Protein AF-A0A2V7SDM6-F1 (afdb_monomer)

Secondary structure (DSSP, 8-state):
---TT-SEEEEE-GGGSS--PPPP--------PPPEEEEHHHHHHHHHHHHHHHT--HHHH---HHHHHHHHHHTTEEEEEETTEEEEEETTEE-TTGGGSHHHHHHHHHHHT-HHHHHHHHHHHHHHHHT-TT-EEEEESSIIIII-TT-SEEEEEE--HHHHHHHHHHHHHSSSS--TT-PPPHHHHHHHHHHHHHHHHHHHT-SSS-S---TTPEEEE-TT--HHHHHHHHHHHHHHHS--

Sequence (244 aa):
MRGPETDYAAWCASSRLTGRRPPGGGGGGGGGGEWAHLDSGALYRAVTLAALDNIGEGGQGKWEAQKIVNLGQTLPVQLVLAEGAFIPTVAGVDVEEAIRSERVTRQVSAVAALPEVRAWVNAQQRRAAQAYPAGVVVDGRDIGTVVFPEAPLKVFLTALADERARRRITQRKGGGGGGVGQTPDEATLRRESEVLAARDAADASRAVAPLRPAADAVLLDTTHLSFEDQVARIVALARERFPG

Structure (mmCIF, N/CA/C/O backbone):
data_AF-A0A2V7SDM6-F1
#
_entry.id   AF-A0A2V7SDM6-F1
#
loop_
_atom_site.group_PDB
_atom_site.id
_atom_site.type_symbol
_atom_site.label_atom_id
_atom_site.label_alt_id
_atom_site.label_comp_id
_atom_site.label_asym_id
_atom_site.label_entity_id
_atom_site.label_seq_id
_atom_site.pdbx_PDB_ins_code
_atom_site.Cartn_x
_atom_site.Cartn_y
_atom_site.Cartn_z
_atom_site.occupancy
_atom_site.B_iso_or_equiv
_atom_site.auth_seq_id
_atom_site.auth_comp_id
_atom_site.auth_asym_id
_atom_site.auth_atom_id
_atom_site.pdbx_PDB_model_num
ATOM 1 N N . MET A 1 1 ? 4.608 5.437 -9.908 1.00 33.03 1 MET A N 1
ATOM 2 C CA . MET A 1 1 ? 5.359 4.608 -8.941 1.00 33.03 1 MET A CA 1
ATOM 3 C C . MET A 1 1 ? 6.259 5.524 -8.127 1.00 33.03 1 MET A C 1
ATOM 5 O O . MET A 1 1 ? 7.186 6.093 -8.691 1.00 33.03 1 MET A O 1
ATOM 9 N N . ARG A 1 2 ? 5.943 5.756 -6.848 1.00 35.03 2 ARG A N 1
ATOM 10 C CA . ARG A 1 2 ? 6.764 6.569 -5.935 1.00 35.03 2 ARG A CA 1
ATOM 11 C C . ARG A 1 2 ? 7.356 5.635 -4.860 1.00 35.03 2 ARG 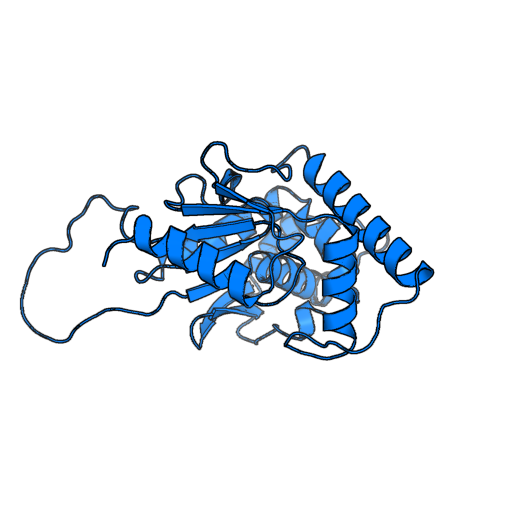A C 1
ATOM 13 O O . ARG A 1 2 ? 6.594 5.075 -4.092 1.00 35.03 2 ARG A O 1
ATOM 20 N N . GLY A 1 3 ? 8.688 5.508 -4.790 1.00 31.00 3 GLY A N 1
ATOM 21 C CA . GLY A 1 3 ? 9.423 4.960 -3.626 1.00 31.00 3 GLY A CA 1
ATOM 22 C C . GLY A 1 3 ? 9.784 3.453 -3.616 1.00 31.00 3 GLY A C 1
ATOM 23 O O . GLY A 1 3 ? 9.008 2.647 -4.109 1.00 31.00 3 GLY A O 1
ATOM 24 N N . PRO A 1 4 ? 10.943 3.037 -3.042 1.00 36.16 4 PRO A N 1
ATOM 25 C CA . PRO A 1 4 ? 11.442 1.652 -3.018 1.00 36.16 4 PRO A CA 1
ATOM 26 C C . PRO A 1 4 ? 10.904 0.817 -1.844 1.00 36.16 4 PRO A C 1
ATOM 28 O O . PRO A 1 4 ? 11.488 -0.213 -1.510 1.00 36.16 4 PRO A O 1
ATOM 31 N N . GLU A 1 5 ? 9.836 1.251 -1.167 1.00 44.72 5 GLU A N 1
ATOM 32 C CA . GLU A 1 5 ? 9.256 0.442 -0.082 1.00 44.72 5 GLU A CA 1
ATOM 33 C C . GLU A 1 5 ? 8.387 -0.714 -0.593 1.00 44.72 5 GLU A C 1
ATOM 35 O O . GLU A 1 5 ? 7.955 -1.547 0.215 1.00 44.72 5 GLU A O 1
ATOM 40 N N . THR A 1 6 ? 8.158 -0.786 -1.906 1.00 40.75 6 THR A N 1
ATOM 41 C CA . THR A 1 6 ? 7.136 -1.657 -2.468 1.00 40.75 6 THR A CA 1
ATOM 42 C C . THR A 1 6 ? 7.711 -2.840 -3.242 1.00 40.75 6 THR A C 1
ATOM 44 O O . THR A 1 6 ? 8.232 -2.693 -4.344 1.00 40.75 6 THR A O 1
ATOM 47 N N . ASP A 1 7 ? 7.561 -4.035 -2.667 1.00 49.50 7 ASP A N 1
ATOM 48 C CA . ASP A 1 7 ? 7.984 -5.316 -3.258 1.00 49.50 7 ASP A CA 1
ATOM 49 C C . ASP A 1 7 ? 6.853 -5.986 -4.079 1.00 49.50 7 ASP A C 1
ATOM 51 O O . ASP A 1 7 ? 6.994 -7.099 -4.585 1.00 49.50 7 ASP A O 1
ATOM 55 N N . TYR A 1 8 ? 5.704 -5.316 -4.240 1.00 46.19 8 TYR A N 1
ATOM 56 C CA . TYR A 1 8 ? 4.529 -5.858 -4.929 1.00 46.19 8 TYR A CA 1
ATOM 57 C C . TYR A 1 8 ? 3.817 -4.788 -5.759 1.00 46.19 8 TYR A C 1
ATOM 59 O O . TYR A 1 8 ? 3.356 -3.791 -5.214 1.00 46.19 8 TYR A O 1
ATOM 67 N N . ALA A 1 9 ? 3.629 -5.024 -7.056 1.00 44.34 9 ALA A N 1
ATOM 68 C CA . ALA A 1 9 ? 2.681 -4.272 -7.874 1.00 44.34 9 ALA A CA 1
ATOM 69 C C . ALA A 1 9 ? 1.637 -5.253 -8.424 1.00 44.34 9 ALA A C 1
ATOM 71 O O . ALA A 1 9 ? 1.954 -6.133 -9.226 1.00 44.34 9 ALA A O 1
ATOM 72 N N . ALA A 1 10 ? 0.382 -5.136 -7.991 1.00 45.62 10 ALA A N 1
ATOM 73 C CA . ALA A 1 10 ? -0.726 -5.880 -8.581 1.00 45.62 10 ALA A CA 1
ATOM 74 C C . ALA A 1 10 ? -1.573 -4.944 -9.439 1.00 45.62 10 ALA A C 1
ATOM 76 O O . ALA A 1 10 ? -1.998 -3.876 -9.005 1.00 45.62 10 ALA A O 1
ATOM 77 N N . TRP A 1 11 ? -1.838 -5.361 -10.667 1.00 54.00 11 TRP A N 1
ATOM 78 C CA . TRP A 1 11 ? -2.651 -4.613 -11.612 1.00 54.00 11 TRP A CA 1
ATOM 79 C C . TRP A 1 11 ? -4.074 -5.157 -11.557 1.00 54.00 11 TRP A C 1
ATOM 81 O O . TRP A 1 11 ? -4.357 -6.284 -11.971 1.00 54.00 11 TRP A O 1
ATOM 91 N N . CYS A 1 12 ? -4.979 -4.348 -11.023 1.00 49.19 12 CYS A N 1
ATOM 92 C CA . CYS A 1 12 ? -6.392 -4.660 -10.901 1.00 49.19 12 CYS A CA 1
ATOM 93 C C . CYS A 1 12 ? -7.150 -4.008 -12.060 1.00 49.19 12 CYS A C 1
ATOM 95 O O . CYS A 1 12 ? -7.519 -2.840 -11.992 1.00 49.19 12 CYS A O 1
ATOM 97 N N . ALA A 1 13 ? -7.414 -4.757 -13.131 1.00 41.22 13 ALA A N 1
ATOM 98 C CA . ALA A 1 13 ? -8.384 -4.325 -14.135 1.00 41.22 13 ALA A CA 1
ATOM 99 C C . ALA A 1 13 ? -9.805 -4.636 -13.639 1.00 41.22 13 ALA A C 1
ATOM 101 O O . ALA A 1 13 ? -10.139 -5.794 -13.385 1.00 41.22 13 ALA A O 1
ATOM 102 N N . SER A 1 14 ? -10.648 -3.608 -13.526 1.00 37.28 14 SER A N 1
ATOM 103 C CA . SER A 1 14 ? -12.039 -3.723 -13.059 1.00 37.28 14 SER A CA 1
ATOM 104 C C . SER A 1 14 ? -12.970 -4.451 -14.051 1.00 37.28 14 SER A C 1
ATOM 106 O O . SER A 1 14 ? -14.070 -4.869 -13.697 1.00 37.28 14 SER A O 1
ATOM 108 N N . SER A 1 15 ? -12.556 -4.726 -15.288 1.00 30.66 15 SER A N 1
ATOM 109 C CA . SER A 1 15 ? -13.498 -5.188 -16.318 1.00 30.66 15 SER A CA 1
ATOM 110 C C . SER A 1 15 ? -13.849 -6.688 -16.320 1.00 30.66 15 SER A C 1
ATOM 112 O O . SER A 1 15 ? -14.516 -7.143 -17.247 1.00 30.66 15 SER A O 1
ATOM 114 N N . ARG A 1 16 ? -13.483 -7.479 -15.296 1.00 32.03 16 ARG A N 1
ATOM 115 C CA . ARG A 1 16 ? -13.889 -8.904 -15.204 1.00 32.03 16 ARG A CA 1
ATOM 116 C C . ARG A 1 16 ? -14.442 -9.385 -13.857 1.00 32.03 16 ARG A C 1
ATOM 118 O O . ARG A 1 16 ? -14.553 -10.589 -13.658 1.00 32.03 16 ARG A O 1
ATOM 125 N N . LEU A 1 17 ? -14.881 -8.490 -12.965 1.00 35.47 17 LEU A N 1
ATOM 126 C CA . LEU A 1 17 ? -15.598 -8.898 -11.738 1.00 35.47 17 LEU A CA 1
ATOM 127 C C . LEU A 1 17 ? -17.129 -8.888 -11.848 1.00 35.47 17 LEU A C 1
ATOM 129 O O . LEU A 1 17 ? -17.813 -9.282 -10.909 1.00 35.47 17 LEU A O 1
ATOM 133 N N . THR A 1 18 ? -17.696 -8.539 -13.003 1.00 30.70 18 THR A N 1
ATOM 134 C CA . THR A 1 18 ? -19.103 -8.842 -13.285 1.00 30.70 18 THR A CA 1
ATOM 135 C C . THR A 1 18 ? -19.206 -9.419 -14.689 1.00 30.70 18 THR A C 1
ATOM 137 O O . THR A 1 18 ? -18.866 -8.767 -15.669 1.00 30.70 18 THR A O 1
ATOM 140 N N . GLY A 1 19 ? -19.652 -10.669 -14.812 1.00 26.62 19 GLY A N 1
ATOM 141 C CA . GLY A 1 19 ? -19.933 -11.330 -16.092 1.00 26.62 19 GLY A CA 1
ATOM 142 C C . GLY A 1 19 ? -21.134 -10.727 -16.830 1.00 26.62 19 GLY A C 1
ATOM 143 O O . GLY A 1 19 ? -21.996 -11.457 -17.309 1.00 26.62 19 GLY A O 1
ATOM 144 N N . ARG A 1 20 ? -21.236 -9.398 -16.899 1.00 24.84 20 ARG A N 1
ATOM 145 C CA . ARG A 1 20 ? -22.259 -8.683 -17.652 1.00 24.84 20 ARG A CA 1
ATOM 146 C C . ARG A 1 20 ? -21.571 -7.795 -18.675 1.00 24.84 20 ARG A C 1
ATOM 148 O O . ARG A 1 20 ? -20.937 -6.805 -18.331 1.00 24.84 20 ARG A O 1
ATOM 155 N N . ARG A 1 21 ? -21.741 -8.152 -19.952 1.00 25.64 21 ARG A N 1
ATOM 156 C CA . ARG A 1 21 ? -21.591 -7.190 -21.047 1.00 25.64 21 ARG A CA 1
ATOM 157 C C . ARG A 1 21 ? -22.444 -5.960 -20.707 1.00 25.64 21 ARG A C 1
ATOM 159 O O . ARG A 1 21 ? -23.612 -6.154 -20.351 1.00 25.64 21 ARG A O 1
ATOM 166 N N . PRO A 1 22 ? -21.920 -4.730 -20.823 1.00 29.94 22 PRO A N 1
ATOM 167 C CA . PRO A 1 22 ? -22.783 -3.563 -20.792 1.00 29.94 22 PRO A CA 1
ATOM 168 C C . PRO A 1 22 ? -23.799 -3.686 -21.943 1.00 29.94 22 PRO A C 1
ATOM 170 O O . PRO A 1 22 ? -23.425 -4.121 -23.041 1.00 29.94 22 PRO A O 1
ATOM 173 N N . PRO A 1 23 ? -25.089 -3.391 -21.707 1.00 25.45 23 PRO A N 1
ATOM 174 C CA . PRO A 1 23 ? -26.087 -3.423 -22.763 1.00 25.45 23 PRO A CA 1
ATOM 175 C C . PRO A 1 23 ? -25.731 -2.368 -23.813 1.00 25.45 23 PRO A C 1
ATOM 177 O O . PRO A 1 23 ? -25.436 -1.221 -23.484 1.00 25.45 23 PRO A O 1
ATOM 180 N N . GLY A 1 24 ? -25.728 -2.777 -25.081 1.00 29.42 24 GLY A N 1
ATOM 181 C CA . GLY A 1 24 ? -25.543 -1.863 -26.199 1.00 29.42 24 GLY A CA 1
ATOM 182 C C . GLY A 1 24 ? -26.694 -0.862 -26.283 1.00 29.42 24 GLY A C 1
ATOM 183 O O . GLY A 1 24 ? -27.856 -1.237 -26.134 1.00 29.42 24 GLY A O 1
ATOM 184 N N . GLY A 1 25 ? -26.363 0.400 -26.553 1.00 24.16 25 GLY A N 1
ATOM 185 C CA . GLY A 1 25 ? -27.353 1.438 -26.818 1.00 24.16 25 GLY A CA 1
ATOM 186 C C . GLY A 1 25 ? -26.751 2.837 -26.937 1.00 24.16 25 GLY A C 1
ATOM 187 O O . GLY A 1 25 ? -26.662 3.540 -25.945 1.00 24.16 25 GLY A O 1
ATOM 188 N N . GLY A 1 26 ? -26.391 3.225 -28.165 1.00 24.75 26 GLY A N 1
ATOM 189 C CA . GLY A 1 26 ? -26.541 4.594 -28.676 1.00 24.75 26 GLY A CA 1
ATOM 190 C C . GLY A 1 26 ? -25.611 5.705 -28.167 1.00 24.75 26 GLY A C 1
ATOM 191 O O . GLY A 1 26 ? -25.926 6.372 -27.196 1.00 24.75 26 GLY A O 1
ATOM 192 N N . GLY A 1 27 ? -24.580 6.007 -28.966 1.00 28.41 27 GLY A N 1
ATOM 193 C CA . GLY A 1 27 ? -24.157 7.383 -29.274 1.00 28.41 27 GLY A CA 1
ATOM 194 C C . GLY A 1 27 ? -23.349 8.161 -28.227 1.00 28.41 27 GLY A C 1
ATOM 195 O O . GLY A 1 27 ? -23.912 8.734 -27.305 1.00 28.41 27 GLY A O 1
ATOM 196 N N . GLY A 1 28 ? -22.047 8.333 -28.495 1.00 25.42 28 GLY A N 1
ATOM 197 C CA . GLY A 1 28 ? -21.271 9.492 -28.028 1.00 25.42 28 GLY A CA 1
ATOM 198 C C . GLY A 1 28 ? -19.972 9.174 -27.280 1.00 25.42 28 GLY A C 1
ATOM 199 O O . GLY A 1 28 ? -20.018 8.753 -26.135 1.00 25.42 28 GLY A O 1
ATOM 200 N N . GLY A 1 29 ? -18.828 9.477 -27.912 1.00 26.53 29 GLY A N 1
ATOM 201 C CA . GLY A 1 29 ? -17.554 9.809 -27.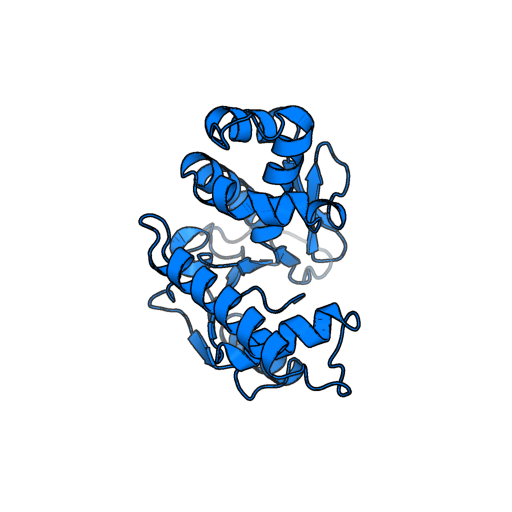248 1.00 26.53 29 GLY A CA 1
ATOM 202 C C . GLY A 1 29 ? -16.726 8.643 -26.690 1.00 26.53 29 GLY A C 1
ATOM 203 O O . GLY A 1 29 ? -17.152 7.936 -25.788 1.00 26.53 29 GLY A O 1
ATOM 204 N N . GLY A 1 30 ? -15.504 8.461 -27.203 1.00 32.88 30 GLY A N 1
ATOM 205 C CA . GLY A 1 30 ? -14.563 7.430 -26.753 1.00 32.88 30 GLY A CA 1
ATOM 206 C C . GLY A 1 30 ? -14.229 7.519 -25.258 1.00 32.88 30 GLY A C 1
ATOM 207 O O . GLY A 1 30 ? -13.771 8.550 -24.779 1.00 32.88 30 GLY A O 1
ATOM 208 N N . GLY A 1 31 ? -14.446 6.423 -24.530 1.00 31.52 31 GLY A N 1
ATOM 209 C CA . GLY A 1 31 ? -14.165 6.303 -23.099 1.00 31.52 31 GLY A CA 1
ATOM 210 C C . GLY A 1 31 ? -13.015 5.337 -22.827 1.00 31.52 31 GLY A C 1
ATOM 211 O O . GLY A 1 31 ? -13.253 4.201 -22.432 1.00 31.52 31 GLY A O 1
ATOM 212 N N . GLY A 1 32 ? -11.777 5.778 -23.049 1.00 37.69 32 GLY A N 1
ATOM 213 C CA . GLY A 1 32 ? -10.575 5.116 -22.539 1.00 37.69 32 GLY A CA 1
ATOM 214 C C . GLY A 1 32 ? -10.023 5.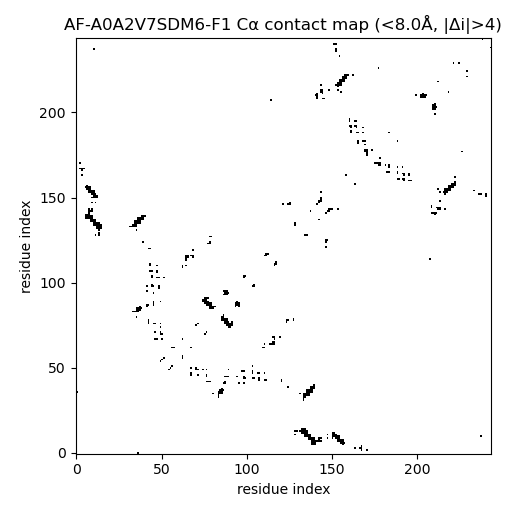935 -21.378 1.00 37.69 32 GLY A C 1
ATOM 215 O O . GLY A 1 32 ? -9.240 6.848 -21.607 1.00 37.69 32 GLY A O 1
ATOM 216 N N . GLY A 1 33 ? -10.484 5.684 -20.151 1.00 56.62 33 GLY A N 1
ATOM 217 C CA . GLY A 1 33 ? -9.901 6.332 -18.972 1.00 56.62 33 GLY A CA 1
ATOM 218 C C . GLY A 1 33 ? -8.479 5.824 -18.721 1.00 56.62 33 GLY A C 1
ATOM 219 O O . GLY A 1 33 ? -8.199 4.646 -18.944 1.00 56.62 33 GLY A O 1
ATOM 220 N N . GLU A 1 34 ? -7.580 6.694 -18.263 1.00 81.94 34 GLU A N 1
ATOM 221 C CA . GLU A 1 34 ? -6.234 6.294 -17.837 1.00 81.94 34 GLU A CA 1
ATOM 222 C C . GLU A 1 34 ? -6.299 5.425 -16.569 1.00 81.94 34 GLU A C 1
ATOM 224 O O . GLU A 1 34 ? -7.209 5.564 -15.749 1.00 81.94 34 GLU A O 1
ATOM 229 N N . TRP A 1 35 ? -5.344 4.513 -16.388 1.00 86.50 35 TRP A N 1
ATOM 230 C CA . TRP A 1 35 ? -5.262 3.692 -15.176 1.00 86.50 35 TRP A CA 1
ATOM 231 C C . TRP A 1 35 ? -4.935 4.564 -13.960 1.00 86.50 35 TRP A C 1
ATOM 233 O O . TRP A 1 35 ? -4.092 5.453 -14.051 1.00 86.50 35 TRP A O 1
ATOM 243 N N . ALA A 1 36 ? -5.548 4.273 -12.811 1.00 90.62 36 ALA A N 1
ATOM 244 C CA . ALA A 1 36 ? -5.250 4.975 -11.565 1.00 90.62 36 ALA A CA 1
ATOM 245 C C . ALA A 1 36 ? -4.204 4.234 -10.720 1.00 90.62 36 ALA A C 1
ATOM 247 O O . ALA A 1 36 ? -4.085 3.013 -10.791 1.00 90.62 36 ALA A O 1
ATOM 248 N N . HIS A 1 37 ? -3.470 4.953 -9.877 1.00 90.44 37 HIS A N 1
ATOM 249 C CA . HIS A 1 37 ? -2.531 4.381 -8.909 1.00 90.44 37 HIS A CA 1
ATOM 250 C C . HIS A 1 37 ? -3.124 4.340 -7.495 1.00 90.44 37 HIS A C 1
ATOM 252 O O . HIS A 1 37 ? -3.726 5.317 -7.061 1.00 90.44 37 HIS A O 1
ATOM 258 N N . LEU A 1 38 ? -2.909 3.258 -6.744 1.00 91.00 38 LEU A N 1
ATOM 259 C CA . LEU A 1 38 ? -3.308 3.132 -5.339 1.00 91.00 38 LEU A CA 1
ATOM 260 C C . LEU A 1 38 ? -2.139 2.593 -4.506 1.00 91.00 38 LEU A C 1
ATOM 262 O O . LEU A 1 38 ? -1.798 1.417 -4.611 1.00 91.00 38 LEU A O 1
ATOM 266 N N . ASP A 1 39 ? -1.605 3.438 -3.621 1.00 90.31 39 ASP A N 1
ATOM 267 C CA . ASP A 1 39 ? -0.657 3.024 -2.581 1.00 90.31 39 ASP A CA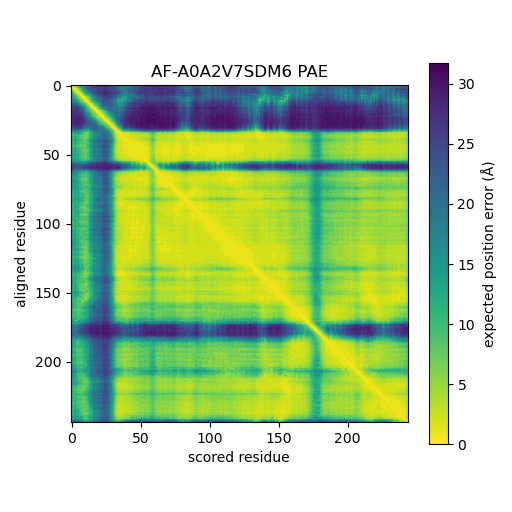 1
ATOM 268 C C . ASP A 1 39 ? -1.425 2.359 -1.436 1.00 90.31 39 ASP A C 1
ATOM 270 O O . ASP A 1 39 ? -2.167 3.000 -0.684 1.00 90.31 39 ASP A O 1
ATOM 274 N N . SER A 1 40 ? -1.276 1.041 -1.306 1.00 87.25 40 SER A N 1
ATOM 275 C CA . SER A 1 40 ? -1.970 0.289 -0.258 1.00 87.25 40 SER A CA 1
ATOM 276 C C . SER A 1 40 ? -1.527 0.696 1.153 1.00 87.25 40 SER A C 1
ATOM 278 O O . SER A 1 40 ? -2.326 0.658 2.095 1.00 87.25 40 SER A O 1
ATOM 280 N N . GLY A 1 41 ? -0.270 1.119 1.312 1.00 90.06 41 GLY A N 1
ATOM 281 C CA . GLY A 1 41 ? 0.304 1.565 2.573 1.00 90.06 41 GLY A CA 1
ATOM 282 C C . GLY A 1 41 ? -0.244 2.916 3.023 1.00 90.06 41 GLY A C 1
ATOM 283 O O . GLY A 1 41 ? -0.357 3.149 4.230 1.00 90.06 41 GLY A O 1
ATOM 284 N N . ALA A 1 42 ? -0.647 3.774 2.084 1.00 92.75 42 ALA A N 1
ATOM 285 C CA . ALA A 1 42 ? -1.201 5.092 2.383 1.00 92.75 42 ALA A CA 1
ATOM 286 C C . ALA A 1 42 ? -2.431 5.004 3.297 1.00 92.75 42 ALA A C 1
ATOM 288 O O . ALA A 1 42 ? -2.523 5.742 4.278 1.00 92.75 42 ALA A O 1
ATOM 289 N N . LEU A 1 43 ? -3.328 4.039 3.062 1.00 94.62 43 LEU A N 1
ATOM 290 C CA . LEU A 1 43 ? -4.529 3.884 3.886 1.00 94.62 43 LEU A CA 1
ATOM 291 C C . LEU A 1 43 ? -4.224 3.359 5.301 1.00 94.62 43 LEU A C 1
ATOM 293 O O . LEU A 1 43 ? -4.812 3.833 6.274 1.00 94.62 43 LEU A O 1
ATOM 297 N N . TYR A 1 44 ? -3.266 2.434 5.444 1.00 94.62 44 TYR A N 1
ATOM 298 C CA . TYR A 1 44 ? -2.784 1.997 6.763 1.00 94.62 44 TYR A CA 1
ATOM 299 C C . TYR A 1 44 ? -2.166 3.156 7.549 1.00 94.62 44 TYR A C 1
ATOM 301 O O . TYR A 1 44 ? -2.392 3.299 8.753 1.00 94.62 44 TYR A O 1
ATOM 309 N N . ARG A 1 45 ? -1.386 4.003 6.876 1.00 96.12 45 ARG A N 1
ATOM 310 C CA . ARG A 1 45 ? -0.780 5.182 7.496 1.00 96.12 45 ARG A CA 1
ATOM 311 C C . ARG A 1 45 ? -1.828 6.240 7.845 1.00 96.12 45 ARG A C 1
ATOM 313 O O . ARG A 1 45 ? -1.737 6.819 8.919 1.00 96.12 45 ARG A O 1
ATOM 320 N N . ALA A 1 46 ? -2.846 6.439 7.008 1.00 97.12 46 ALA A N 1
ATOM 321 C CA . ALA A 1 46 ? -3.946 7.367 7.272 1.00 97.12 46 ALA A CA 1
ATOM 322 C C . ALA A 1 46 ? -4.777 6.953 8.495 1.00 97.12 46 ALA A C 1
ATOM 324 O O . ALA A 1 46 ? -5.028 7.779 9.370 1.00 97.12 46 ALA A O 1
ATOM 325 N N . VAL A 1 47 ? -5.133 5.667 8.621 1.00 96.44 47 VAL A N 1
ATOM 326 C CA . VAL A 1 47 ? -5.858 5.191 9.813 1.00 96.44 47 VAL A CA 1
ATOM 327 C C . VAL A 1 47 ? -4.978 5.231 11.068 1.00 96.44 47 VAL A C 1
ATOM 329 O O . VAL A 1 47 ? -5.468 5.513 12.158 1.00 96.44 47 VAL A O 1
ATOM 332 N N . THR A 1 48 ? -3.663 5.033 10.916 1.00 95.62 48 THR A N 1
ATOM 333 C CA . THR A 1 48 ? -2.687 5.200 12.004 1.00 95.62 48 THR A CA 1
ATOM 334 C C . THR A 1 48 ? -2.587 6.664 12.438 1.00 95.62 48 THR A C 1
ATOM 336 O O . THR A 1 48 ? -2.592 6.939 13.633 1.00 95.62 48 THR A O 1
ATOM 339 N N . LEU A 1 49 ? -2.534 7.610 11.496 1.00 96.25 49 LEU A N 1
ATOM 340 C CA . LEU A 1 49 ? -2.546 9.046 11.782 1.00 96.25 49 LEU A CA 1
ATOM 341 C C . LEU A 1 49 ? -3.821 9.440 12.536 1.00 96.25 49 LEU A C 1
ATOM 343 O O . LEU A 1 49 ? -3.732 10.043 13.601 1.00 96.25 49 LEU A O 1
ATOM 347 N N . ALA A 1 50 ? -4.987 9.013 12.043 1.00 95.62 50 ALA A N 1
ATOM 348 C CA . ALA A 1 50 ? -6.258 9.255 12.716 1.00 95.62 50 ALA A CA 1
ATOM 349 C C . ALA A 1 50 ? -6.248 8.703 14.152 1.00 95.62 50 ALA A C 1
ATOM 351 O O . ALA A 1 50 ? -6.625 9.410 15.088 1.00 95.62 50 ALA A O 1
ATOM 352 N N . ALA A 1 51 ? -5.772 7.468 14.342 1.00 94.44 51 ALA A N 1
ATOM 353 C CA . ALA A 1 51 ? -5.660 6.850 15.660 1.00 94.44 51 ALA A CA 1
ATOM 354 C C . ALA A 1 51 ? -4.720 7.635 16.590 1.00 94.44 51 ALA A C 1
ATOM 356 O O . ALA A 1 51 ? -5.062 7.878 17.745 1.00 94.44 51 ALA A O 1
ATOM 357 N N . LEU A 1 52 ? -3.574 8.093 16.085 1.00 93.31 52 LEU A N 1
ATOM 358 C CA . LEU A 1 52 ? -2.632 8.917 16.841 1.00 93.31 52 LEU A CA 1
ATOM 359 C C . LEU A 1 52 ? -3.245 10.239 17.305 1.00 93.31 52 LEU A C 1
ATOM 361 O O . LEU A 1 52 ? -3.051 10.618 18.457 1.00 93.31 52 LEU A O 1
ATOM 365 N N . ASP A 1 53 ? -3.991 10.911 16.431 1.00 93.69 53 ASP A N 1
ATOM 366 C CA . ASP A 1 53 ? -4.556 12.231 16.719 1.00 93.69 53 ASP A CA 1
ATOM 367 C C . ASP A 1 53 ? -5.783 12.180 17.641 1.00 93.69 53 ASP A C 1
ATOM 369 O O . ASP A 1 53 ? -6.043 13.142 18.358 1.00 93.69 53 ASP A O 1
ATOM 373 N N . ASN A 1 54 ? -6.530 11.068 17.653 1.00 92.50 54 ASN A N 1
ATOM 374 C CA . ASN A 1 54 ? -7.825 10.989 18.348 1.00 92.50 54 ASN A CA 1
ATOM 375 C C . ASN A 1 54 ? -7.856 10.005 19.525 1.00 92.50 54 ASN A C 1
ATOM 377 O O . ASN A 1 54 ? -8.650 10.175 20.446 1.00 92.50 54 ASN A O 1
ATOM 381 N N . ILE A 1 55 ? -7.030 8.958 19.493 1.00 89.50 55 ILE A N 1
ATOM 382 C CA . ILE A 1 55 ? -6.944 7.942 20.556 1.00 89.50 55 ILE A CA 1
ATOM 383 C C . ILE A 1 55 ? -5.694 8.189 21.413 1.00 89.50 55 ILE A C 1
ATOM 385 O O . ILE A 1 55 ? -5.716 7.962 22.623 1.00 89.50 55 ILE A O 1
ATOM 389 N N . GLY A 1 56 ? -4.620 8.693 20.795 1.00 81.38 56 GLY A N 1
ATOM 390 C CA . GLY A 1 56 ? -3.307 8.849 21.414 1.00 81.38 56 GLY A CA 1
ATOM 391 C C . GLY A 1 56 ? -2.517 7.538 21.453 1.00 81.38 56 GLY A C 1
ATOM 392 O O . GLY A 1 56 ? -3.063 6.447 21.310 1.00 81.38 56 GLY A O 1
ATOM 393 N N . GLU A 1 57 ? -1.204 7.634 21.681 1.00 72.19 57 GLU A N 1
ATOM 394 C CA . GLU A 1 57 ? -0.295 6.472 21.718 1.00 72.19 57 GLU A CA 1
ATOM 395 C C . GLU A 1 57 ? -0.448 5.579 22.964 1.00 72.19 57 GLU A C 1
ATOM 397 O O . GLU A 1 57 ? 0.365 4.680 23.146 1.00 72.19 57 GLU A O 1
ATOM 402 N N . GLY A 1 58 ? -1.471 5.813 23.802 1.00 52.78 58 GLY A N 1
ATOM 403 C CA . GLY A 1 58 ? -1.878 4.993 24.950 1.00 52.78 58 GLY A CA 1
ATOM 404 C C . GLY A 1 58 ? -0.725 4.301 25.679 1.00 52.78 58 GLY A C 1
ATOM 405 O O . GLY A 1 58 ? -0.331 3.198 25.300 1.00 52.78 58 GLY A O 1
ATOM 406 N N . GLY A 1 59 ? -0.197 4.935 26.735 1.00 50.66 59 GLY A N 1
ATOM 407 C CA . GLY A 1 59 ? 0.890 4.397 27.559 1.00 50.66 59 GLY A CA 1
ATOM 408 C C . GLY A 1 59 ? 0.785 2.877 27.738 1.00 50.66 59 GLY A C 1
ATOM 409 O O . GLY A 1 59 ? -0.220 2.390 28.247 1.00 50.66 59 GLY A O 1
ATOM 410 N N . GLN A 1 60 ? 1.836 2.174 27.293 1.00 51.28 60 GLN A N 1
ATOM 411 C CA . GLN A 1 60 ? 1.993 0.718 27.090 1.00 51.28 60 GLN A CA 1
ATOM 412 C C . GLN A 1 60 ? 1.831 0.182 25.653 1.00 51.28 60 GLN A C 1
ATOM 414 O O . GLN A 1 60 ? 2.038 -1.014 25.452 1.00 51.28 60 GLN A O 1
ATOM 419 N N . GLY A 1 61 ? 1.559 1.014 24.641 1.00 57.94 61 GLY A N 1
ATOM 420 C CA . GLY A 1 61 ? 1.749 0.619 23.235 1.00 57.94 61 GLY A CA 1
ATOM 421 C C . GLY A 1 61 ? 0.819 -0.500 22.749 1.00 57.94 61 GLY A C 1
ATOM 422 O O . GLY A 1 61 ? 1.188 -1.279 21.870 1.00 57.94 61 GLY A O 1
ATOM 423 N N . LYS A 1 62 ? -0.386 -0.605 23.326 1.00 73.94 62 LYS A N 1
ATOM 424 C CA . LYS A 1 62 ? -1.406 -1.573 22.903 1.00 73.94 62 LYS A CA 1
ATOM 425 C C . LYS A 1 62 ? -2.496 -0.872 22.107 1.00 73.94 62 LYS A C 1
ATOM 427 O O . LYS A 1 62 ? -3.393 -0.249 22.664 1.00 73.94 62 LYS A O 1
ATOM 432 N N . TRP A 1 63 ? -2.416 -1.008 20.793 1.00 87.56 63 TRP A N 1
ATOM 433 C CA . TRP A 1 63 ? -3.472 -0.597 19.880 1.00 87.56 63 TRP A CA 1
ATOM 434 C C . TRP A 1 63 ? -4.699 -1.509 20.031 1.00 87.56 63 TRP A C 1
ATOM 436 O O . TRP A 1 63 ? -4.593 -2.730 19.923 1.00 87.56 63 TRP A O 1
ATOM 446 N N . GLU A 1 64 ? -5.875 -0.921 20.257 1.00 90.06 64 GLU A N 1
ATOM 447 C CA . GLU A 1 64 ? -7.149 -1.647 20.283 1.00 90.06 64 GLU A CA 1
ATOM 448 C C . GLU A 1 64 ? -7.802 -1.610 18.898 1.00 90.06 64 GLU A C 1
ATOM 450 O O . GLU A 1 64 ? -8.328 -0.578 18.471 1.00 90.06 64 GLU A O 1
ATOM 455 N N . ALA A 1 65 ? -7.797 -2.748 18.202 1.00 92.31 65 ALA A N 1
ATOM 456 C CA . ALA A 1 65 ? -8.236 -2.843 16.810 1.00 92.31 65 ALA A CA 1
ATOM 457 C C . ALA A 1 65 ? -9.650 -2.285 16.580 1.00 92.31 65 ALA A C 1
ATOM 459 O O . ALA A 1 65 ? -9.867 -1.516 15.644 1.00 92.31 65 ALA A O 1
ATOM 460 N N . GLN A 1 66 ? -10.597 -2.592 17.474 1.00 93.44 66 GLN A N 1
ATOM 461 C CA . GLN A 1 66 ? -11.979 -2.133 17.332 1.00 93.44 66 GLN A CA 1
ATOM 462 C C . GLN A 1 66 ? -12.112 -0.609 17.449 1.00 93.44 66 GLN A C 1
ATOM 464 O O . GLN A 1 66 ? -12.894 -0.012 16.712 1.00 93.44 66 GLN A O 1
ATOM 469 N N . LYS A 1 67 ? -11.335 0.041 18.329 1.00 93.25 67 LYS A N 1
ATOM 470 C CA . LYS A 1 67 ? -11.338 1.508 18.445 1.00 93.25 67 LYS A CA 1
ATOM 471 C C . LYS A 1 67 ? -10.827 2.157 17.162 1.00 93.25 67 LYS A C 1
ATOM 473 O O . LYS A 1 67 ? -11.419 3.127 16.703 1.00 93.25 67 LYS A O 1
ATOM 478 N N . ILE A 1 68 ? -9.784 1.587 16.559 1.00 94.94 68 ILE A N 1
ATOM 479 C CA . ILE A 1 68 ? -9.202 2.071 15.299 1.00 94.94 68 ILE A CA 1
ATOM 480 C C . ILE A 1 68 ? -10.191 1.906 14.140 1.00 94.94 68 ILE A C 1
ATOM 482 O O . ILE A 1 68 ? -10.410 2.847 13.383 1.00 94.94 68 ILE A O 1
ATOM 486 N N . VAL A 1 69 ? -10.820 0.733 14.014 1.00 95.12 69 VAL A N 1
ATOM 487 C CA . VAL A 1 69 ? -11.811 0.469 12.957 1.00 95.12 69 VAL A CA 1
ATOM 488 C C . VAL A 1 69 ? -13.028 1.383 13.103 1.00 95.12 69 VAL A C 1
ATOM 490 O O . VAL A 1 69 ? -13.454 1.984 12.119 1.00 95.12 69 VAL A O 1
ATOM 493 N N . ASN A 1 70 ? -13.554 1.537 14.323 1.00 94.88 70 ASN A N 1
ATOM 494 C CA . ASN A 1 70 ? -14.667 2.448 14.591 1.00 94.88 70 ASN A CA 1
ATOM 495 C C . ASN A 1 70 ? -14.288 3.891 14.252 1.00 94.88 70 ASN A C 1
ATOM 497 O O . ASN A 1 70 ? -15.066 4.583 13.602 1.00 94.88 70 ASN A O 1
ATOM 501 N N . LEU A 1 71 ? -13.084 4.327 14.634 1.00 93.88 71 LEU A N 1
ATOM 502 C CA . LEU A 1 71 ? -12.592 5.659 14.305 1.00 93.88 71 LEU A CA 1
ATOM 503 C C . LEU A 1 71 ? -12.512 5.873 12.792 1.00 93.88 71 LEU A C 1
ATOM 505 O O . LEU A 1 71 ? -12.990 6.890 12.312 1.00 93.88 71 LEU A O 1
ATOM 509 N N . GLY A 1 72 ? -11.979 4.912 12.031 1.00 91.75 72 GLY A N 1
ATOM 510 C CA . GLY A 1 72 ? -11.913 5.010 10.568 1.00 91.75 72 GLY A CA 1
ATOM 511 C C . GLY A 1 72 ? -13.284 5.132 9.888 1.00 91.75 72 GLY A C 1
ATOM 512 O O . GLY A 1 72 ? -13.374 5.631 8.765 1.00 91.75 72 GLY A O 1
ATOM 513 N N . GLN A 1 73 ? -14.352 4.689 10.560 1.00 90.44 73 GLN A N 1
ATOM 514 C CA . GLN A 1 73 ? -15.737 4.817 10.102 1.00 90.44 73 GLN A CA 1
ATOM 515 C C . GLN A 1 73 ? -16.387 6.139 10.534 1.00 90.44 73 GLN A C 1
ATOM 517 O O . GLN A 1 73 ? -17.089 6.751 9.731 1.00 90.44 73 GLN A O 1
ATOM 522 N N . THR A 1 74 ? -16.189 6.571 11.785 1.00 94.19 74 THR A N 1
ATOM 523 C CA . THR A 1 74 ? -16.826 7.779 12.341 1.00 94.19 74 THR A CA 1
ATOM 524 C C . THR A 1 74 ? -16.095 9.066 11.975 1.00 94.19 74 THR A C 1
ATOM 526 O O . THR A 1 74 ? -16.735 10.100 11.804 1.00 94.19 74 THR A O 1
ATOM 529 N N . LEU A 1 75 ? -14.773 8.997 11.827 1.00 94.19 75 LEU A N 1
ATOM 530 C CA . LEU A 1 75 ? -13.915 10.018 11.247 1.00 94.19 75 LEU A CA 1
ATOM 531 C C . LEU A 1 75 ? -13.448 9.479 9.889 1.00 94.19 75 LEU A C 1
ATOM 533 O O . LEU A 1 75 ? -12.460 8.748 9.848 1.00 94.19 75 LEU A O 1
ATOM 537 N N . PRO A 1 76 ? -14.172 9.757 8.787 1.00 91.50 76 PRO A N 1
ATOM 538 C CA . PRO A 1 76 ? -14.010 9.008 7.547 1.00 91.50 76 PRO A CA 1
ATOM 539 C C . PRO A 1 76 ? -12.567 9.018 7.045 1.00 91.50 76 PRO A C 1
ATOM 541 O O . PRO A 1 76 ? -12.059 10.058 6.626 1.00 91.50 76 PRO A O 1
ATOM 544 N N . VAL A 1 77 ? -11.927 7.851 7.072 1.00 95.62 77 VAL A N 1
ATOM 545 C CA . VAL A 1 77 ? -10.613 7.627 6.465 1.00 95.62 77 VAL A CA 1
ATOM 546 C C . VAL A 1 77 ? -10.836 6.953 5.114 1.00 95.62 77 VAL A C 1
ATOM 548 O O . VAL A 1 77 ? -11.359 5.838 5.047 1.00 95.62 77 VAL A O 1
ATOM 551 N N . GLN A 1 78 ? -10.491 7.644 4.030 1.00 93.88 78 GLN A N 1
ATOM 552 C CA . GLN A 1 78 ? -10.897 7.272 2.673 1.00 93.88 78 GLN A CA 1
ATOM 553 C C . GLN A 1 78 ? -9.755 7.393 1.666 1.00 93.88 78 GLN A C 1
ATOM 555 O O . GLN A 1 78 ? -8.765 8.080 1.898 1.00 93.88 78 GLN A O 1
ATOM 560 N N . LEU A 1 79 ? -9.934 6.737 0.521 1.00 94.19 79 LEU A N 1
ATOM 561 C CA . LEU A 1 79 ? -9.119 6.913 -0.675 1.00 94.19 79 LEU A CA 1
ATOM 562 C C . LEU A 1 79 ? -9.954 7.664 -1.714 1.00 94.19 79 LEU A C 1
ATOM 564 O O . LEU A 1 79 ? -10.998 7.163 -2.135 1.00 94.19 79 LEU A O 1
ATOM 568 N N . VAL A 1 80 ? -9.505 8.849 -2.117 1.00 94.12 80 VAL A N 1
ATOM 569 C CA . VAL A 1 80 ? -10.200 9.718 -3.077 1.00 94.12 80 VAL A CA 1
ATOM 570 C C . VAL A 1 80 ? -9.364 9.824 -4.344 1.00 94.12 80 VAL A C 1
ATOM 572 O O . VAL A 1 80 ? -8.172 10.097 -4.276 1.00 94.12 80 VAL A O 1
ATOM 575 N N . LEU A 1 81 ? -9.973 9.585 -5.506 1.00 92.69 81 LEU A N 1
ATOM 576 C CA . LEU A 1 81 ? -9.275 9.699 -6.783 1.00 92.69 81 LEU A CA 1
ATOM 577 C C . LEU A 1 81 ? -9.051 11.175 -7.140 1.00 92.69 81 LEU A C 1
ATOM 579 O O . LEU A 1 81 ? -10.014 11.929 -7.270 1.00 92.69 81 LEU A O 1
ATOM 583 N N . ALA A 1 82 ? -7.798 11.552 -7.370 1.00 90.88 82 ALA A N 1
ATOM 584 C CA . ALA A 1 82 ? -7.400 12.845 -7.906 1.00 90.88 82 ALA A CA 1
ATOM 585 C C . ALA A 1 82 ? -6.165 12.671 -8.803 1.00 90.88 82 ALA A C 1
ATOM 587 O O . ALA A 1 82 ? -5.240 11.941 -8.459 1.00 90.88 82 ALA A O 1
ATOM 588 N N . GLU A 1 83 ? -6.169 13.309 -9.977 1.00 87.38 83 GLU A N 1
ATOM 589 C CA . GLU A 1 83 ? -5.023 13.329 -10.909 1.00 87.38 83 GLU A CA 1
ATOM 590 C C . GLU A 1 83 ? -4.434 11.935 -11.233 1.00 87.38 83 GLU A C 1
ATOM 592 O O . GLU A 1 83 ? -3.222 11.745 -11.309 1.00 87.38 83 GLU A O 1
ATOM 597 N N . GLY A 1 84 ? -5.295 10.923 -11.396 1.00 87.81 84 GLY A N 1
ATOM 598 C CA . GLY A 1 84 ? -4.862 9.557 -11.719 1.00 87.81 84 GLY A CA 1
ATOM 599 C C . GLY A 1 84 ? -4.276 8.772 -10.536 1.00 87.81 84 GLY A C 1
ATOM 600 O O . GLY A 1 84 ? -3.717 7.693 -10.732 1.00 87.81 84 GLY A O 1
ATOM 601 N N . ALA A 1 85 ? -4.414 9.256 -9.301 1.00 90.75 85 ALA A N 1
ATOM 602 C CA . ALA A 1 85 ? -4.007 8.538 -8.097 1.00 90.75 85 ALA A CA 1
ATOM 603 C C . ALA A 1 85 ? -5.080 8.595 -7.002 1.00 90.75 85 ALA A C 1
ATOM 605 O O . ALA A 1 85 ? -5.828 9.559 -6.875 1.00 90.75 85 ALA A O 1
ATOM 606 N N . PHE A 1 86 ? -5.158 7.547 -6.190 1.00 92.94 86 PHE A N 1
ATOM 607 C CA . PHE A 1 86 ? -5.950 7.542 -4.969 1.00 92.94 86 PHE A CA 1
ATOM 608 C C . PHE A 1 86 ? -5.158 8.197 -3.839 1.00 92.94 86 PHE A C 1
ATOM 610 O O . PHE A 1 86 ? -4.131 7.671 -3.412 1.00 92.94 86 PHE A O 1
ATOM 617 N N . ILE A 1 87 ? -5.667 9.324 -3.352 1.00 94.50 87 ILE A N 1
ATOM 618 C CA . ILE A 1 87 ? -5.098 10.114 -2.264 1.00 94.50 87 ILE A CA 1
ATOM 619 C C . ILE A 1 87 ? -5.780 9.727 -0.941 1.00 94.50 87 ILE A C 1
ATOM 621 O O . ILE A 1 87 ? -7.014 9.635 -0.892 1.00 94.50 87 ILE A O 1
ATOM 625 N N . PRO A 1 88 ? -5.019 9.487 0.141 1.00 95.19 88 PRO A N 1
ATOM 626 C CA . PRO A 1 88 ? -5.577 9.257 1.464 1.00 95.19 88 PRO A CA 1
ATOM 627 C C . PRO A 1 88 ? -6.156 10.553 2.039 1.00 95.19 88 PRO A C 1
ATOM 629 O O . PRO A 1 88 ? -5.486 11.582 2.104 1.00 95.19 88 PRO A O 1
ATOM 632 N N . THR A 1 89 ? -7.388 10.484 2.533 1.00 97.06 89 THR A N 1
ATOM 633 C CA . THR A 1 89 ? -8.031 11.596 3.239 1.00 97.06 89 THR A CA 1
ATOM 634 C C . THR A 1 89 ? -8.527 11.165 4.612 1.00 97.06 89 THR A C 1
ATOM 636 O O . THR A 1 89 ? -8.934 10.016 4.804 1.00 97.06 89 THR A O 1
ATOM 639 N N . VAL A 1 90 ? -8.504 12.091 5.571 1.00 96.94 90 VAL A N 1
ATOM 640 C CA . VAL A 1 90 ? -9.105 11.933 6.903 1.00 96.94 90 VAL A CA 1
ATOM 641 C C . VAL A 1 90 ? -10.095 13.071 7.097 1.00 96.94 90 VAL A C 1
ATOM 643 O O . VAL A 1 90 ? -9.718 14.237 7.032 1.00 96.94 90 VAL A O 1
ATOM 646 N N . ALA A 1 91 ? -11.374 12.740 7.281 1.00 95.12 91 ALA A N 1
ATOM 647 C CA . ALA A 1 91 ? -12.465 13.716 7.346 1.00 95.12 91 ALA A CA 1
ATOM 648 C C . ALA A 1 91 ? -12.495 14.689 6.147 1.00 95.12 91 ALA A C 1
ATOM 650 O O . ALA A 1 91 ? -12.808 15.868 6.295 1.00 95.12 91 ALA A O 1
ATOM 651 N N . GLY A 1 92 ? -12.148 14.192 4.954 1.00 95.00 92 GLY A N 1
ATOM 652 C CA . GLY A 1 92 ? -12.096 14.982 3.719 1.00 95.00 92 GLY A CA 1
ATOM 653 C C . GLY A 1 92 ? -10.846 15.853 3.555 1.00 95.00 92 GLY A C 1
ATOM 654 O O . GLY A 1 92 ? -10.718 16.519 2.532 1.00 95.00 92 GLY A O 1
ATOM 655 N N . VAL A 1 93 ? -9.918 15.839 4.515 1.00 96.50 93 VAL A N 1
ATOM 656 C CA . VAL A 1 93 ? -8.634 16.546 4.419 1.00 96.50 93 VAL A CA 1
ATOM 657 C C . VAL A 1 93 ? -7.591 15.619 3.809 1.00 96.50 93 VAL A C 1
ATOM 659 O O . VAL A 1 93 ? -7.450 14.483 4.260 1.00 96.50 93 VAL A O 1
ATOM 662 N N . ASP A 1 94 ? -6.863 16.102 2.804 1.00 96.31 94 ASP A N 1
ATOM 663 C CA . ASP A 1 94 ? -5.683 15.426 2.257 1.00 96.31 94 ASP A CA 1
ATOM 664 C C . ASP A 1 94 ? -4.602 15.299 3.342 1.00 96.31 94 ASP A C 1
ATOM 666 O O . ASP A 1 94 ? -4.188 16.290 3.948 1.00 96.31 94 ASP A O 1
ATOM 670 N N . VAL A 1 95 ? -4.165 14.066 3.608 1.00 96.31 95 VAL A N 1
ATOM 671 C CA . VAL A 1 95 ? -3.146 13.762 4.623 1.00 96.31 95 VAL A CA 1
ATOM 672 C C . VAL A 1 95 ? -1.854 13.195 4.037 1.00 96.31 95 VAL A C 1
ATOM 674 O O . VAL A 1 95 ? -1.007 12.720 4.793 1.00 96.31 95 VAL A O 1
ATOM 677 N N . GLU A 1 96 ? -1.675 13.243 2.719 1.00 91.44 96 GLU A N 1
ATOM 678 C CA . GLU A 1 96 ? -0.584 12.620 1.963 1.00 91.44 96 GLU A CA 1
ATOM 679 C C . GLU A 1 96 ? 0.814 12.958 2.523 1.00 91.44 96 GLU A C 1
ATOM 681 O O . GLU A 1 96 ? 1.689 12.091 2.630 1.00 91.44 96 GLU A O 1
ATOM 686 N N . GLU A 1 97 ? 1.039 14.197 2.960 1.00 91.38 97 GLU A N 1
ATOM 687 C CA . GLU A 1 97 ? 2.291 14.588 3.622 1.00 91.38 97 GLU A CA 1
ATOM 688 C C . GLU A 1 97 ? 2.350 14.130 5.089 1.00 91.38 97 GLU A C 1
ATOM 690 O O . GLU A 1 97 ? 3.347 13.553 5.533 1.00 91.38 97 GLU A O 1
ATOM 695 N N . ALA A 1 98 ? 1.265 14.318 5.845 1.00 92.88 98 ALA A N 1
ATOM 696 C CA . ALA A 1 98 ? 1.202 14.016 7.277 1.00 92.88 98 ALA A CA 1
ATOM 697 C C . ALA A 1 98 ? 1.421 12.522 7.585 1.00 92.88 98 ALA A C 1
ATOM 699 O O . ALA A 1 98 ? 2.083 12.165 8.570 1.00 92.88 98 ALA A O 1
ATOM 700 N N . ILE A 1 99 ? 0.936 11.634 6.712 1.00 94.06 99 ILE A N 1
ATOM 701 C CA . ILE A 1 99 ? 1.080 10.177 6.854 1.00 94.06 99 ILE A CA 1
ATOM 702 C C . ILE A 1 99 ? 2.524 9.673 6.685 1.00 94.06 99 ILE A C 1
ATOM 704 O O . ILE A 1 99 ? 2.835 8.524 7.026 1.00 94.06 99 ILE A O 1
ATOM 708 N N . ARG A 1 100 ? 3.426 10.521 6.175 1.00 90.12 100 ARG A N 1
ATOM 709 C CA . ARG A 1 100 ? 4.862 10.227 6.026 1.00 90.12 100 ARG A CA 1
ATOM 710 C C . ARG A 1 100 ? 5.691 10.664 7.227 1.00 90.12 100 ARG A C 1
ATOM 712 O O . ARG A 1 100 ? 6.887 10.386 7.268 1.00 90.12 100 ARG A O 1
ATOM 719 N N . SER A 1 101 ? 5.067 11.306 8.213 1.00 89.69 101 SER A N 1
ATOM 720 C CA . SER A 1 101 ? 5.744 11.717 9.438 1.00 89.69 101 SER A CA 1
ATOM 721 C C . SER A 1 101 ? 6.376 10.533 10.176 1.00 89.69 101 SER A C 1
ATOM 723 O O . SER A 1 101 ? 5.915 9.386 10.130 1.00 89.69 101 SER A O 1
ATOM 725 N N . GLU A 1 102 ? 7.444 10.828 10.911 1.00 88.06 102 GLU A N 1
ATOM 726 C CA . GLU A 1 102 ? 8.171 9.835 11.699 1.00 88.06 102 GLU A CA 1
ATOM 727 C C . GLU A 1 102 ? 7.279 9.195 12.781 1.00 88.06 102 GLU A C 1
ATOM 729 O O . GLU A 1 102 ? 7.379 7.999 13.044 1.00 88.06 102 GLU A O 1
ATOM 734 N N . ARG A 1 103 ? 6.347 9.963 13.367 1.00 90.25 103 ARG A N 1
ATOM 735 C CA . ARG A 1 103 ? 5.375 9.455 14.352 1.00 90.25 103 ARG A CA 1
ATOM 736 C C . ARG A 1 103 ? 4.494 8.351 13.756 1.00 90.25 103 ARG A C 1
ATOM 738 O O . ARG A 1 103 ? 4.337 7.296 14.361 1.00 90.25 103 ARG A O 1
ATOM 745 N N . VAL A 1 104 ? 3.982 8.552 12.539 1.00 92.25 104 VAL A N 1
ATOM 746 C CA . VAL A 1 104 ? 3.179 7.539 11.833 1.00 92.25 104 VAL A CA 1
ATOM 747 C C . VAL A 1 104 ? 4.040 6.341 11.438 1.00 92.25 104 VAL A C 1
ATOM 749 O O . VAL A 1 104 ? 3.639 5.196 11.641 1.00 92.25 104 VAL A O 1
ATOM 752 N N . THR A 1 105 ? 5.247 6.588 10.924 1.00 87.75 105 THR A N 1
ATOM 753 C CA . THR A 1 105 ? 6.174 5.530 10.493 1.00 87.75 105 THR A CA 1
ATOM 754 C C . THR A 1 105 ? 6.536 4.569 11.629 1.00 87.75 105 THR A C 1
ATOM 756 O O . THR A 1 105 ? 6.590 3.361 11.398 1.00 87.75 105 THR A O 1
ATOM 759 N N . ARG A 1 106 ? 6.701 5.064 12.864 1.00 86.56 106 ARG A N 1
ATOM 760 C CA . ARG A 1 106 ? 6.970 4.216 14.039 1.00 86.56 106 ARG A CA 1
ATOM 761 C C . ARG A 1 106 ? 5.803 3.310 14.434 1.00 86.56 106 ARG A C 1
ATOM 763 O O . ARG A 1 106 ? 6.035 2.253 15.011 1.00 86.56 106 ARG A O 1
ATOM 770 N N . GLN A 1 107 ? 4.568 3.707 14.136 1.00 89.81 107 GLN A N 1
ATOM 771 C CA . GLN A 1 107 ? 3.366 3.060 14.675 1.00 89.81 107 GLN A CA 1
ATOM 772 C C . GLN A 1 107 ? 2.611 2.214 13.645 1.00 89.81 107 GLN A C 1
ATOM 774 O O . GLN A 1 107 ? 1.938 1.249 14.009 1.00 89.81 107 GLN A O 1
ATOM 779 N N . VAL A 1 108 ? 2.762 2.515 12.350 1.00 90.38 108 VAL A N 1
ATOM 780 C CA . VAL A 1 108 ? 1.974 1.874 11.286 1.00 90.38 108 VAL A CA 1
ATOM 781 C C . VAL A 1 108 ? 2.149 0.357 11.236 1.00 90.38 108 VAL A C 1
ATOM 783 O O . VAL A 1 108 ? 1.188 -0.351 10.962 1.00 90.38 108 VAL A O 1
ATOM 786 N N . SER A 1 109 ? 3.339 -0.170 11.550 1.00 86.00 109 SER A N 1
ATOM 787 C CA . SER A 1 109 ? 3.575 -1.622 11.565 1.00 86.00 109 SER A CA 1
ATOM 788 C C . SER A 1 109 ? 2.750 -2.325 12.651 1.00 86.00 109 SER A C 1
ATOM 790 O O . SER A 1 109 ? 2.143 -3.363 12.390 1.00 86.00 109 SER A O 1
ATOM 792 N N . ALA A 1 110 ? 2.664 -1.731 13.846 1.00 87.19 110 ALA A N 1
ATOM 793 C CA . ALA A 1 110 ? 1.884 -2.277 14.954 1.00 87.19 110 ALA A CA 1
ATOM 794 C C . ALA A 1 110 ? 0.378 -2.235 14.653 1.00 87.19 110 ALA A C 1
ATOM 796 O O . ALA A 1 110 ? -0.326 -3.213 14.891 1.00 87.19 110 ALA A O 1
ATOM 797 N N . VAL A 1 111 ? -0.104 -1.140 14.056 1.00 90.12 111 VAL A N 1
ATOM 798 C CA . VAL A 1 111 ? -1.504 -1.006 13.626 1.00 90.12 111 VAL A CA 1
ATOM 799 C C . VAL A 1 111 ? -1.836 -1.979 12.487 1.00 90.12 111 VAL A C 1
ATOM 801 O O . VAL A 1 111 ? -2.859 -2.659 12.528 1.00 90.12 111 VAL A O 1
ATOM 804 N N . ALA A 1 112 ? -0.958 -2.107 11.489 1.00 88.19 112 ALA A N 1
ATOM 805 C CA . ALA A 1 112 ? -1.151 -2.988 10.334 1.00 88.19 112 ALA A CA 1
ATOM 806 C C . ALA A 1 112 ? -1.030 -4.486 10.665 1.00 88.19 112 ALA A C 1
ATOM 808 O O . ALA A 1 112 ? -1.409 -5.319 9.835 1.00 88.19 112 ALA A O 1
ATOM 809 N N . ALA A 1 113 ? -0.509 -4.838 11.843 1.00 85.00 113 ALA A N 1
ATOM 810 C CA . ALA A 1 113 ? -0.466 -6.209 12.342 1.00 85.00 113 ALA A CA 1
ATOM 811 C C . ALA A 1 113 ? -1.815 -6.683 12.918 1.00 85.00 113 ALA A C 1
ATOM 813 O O . ALA A 1 113 ? -2.021 -7.889 13.044 1.00 85.00 113 ALA A O 1
ATOM 814 N N . LEU A 1 114 ? -2.740 -5.767 13.235 1.00 88.25 114 LEU A N 1
ATOM 815 C CA . LEU A 1 114 ? -4.051 -6.095 13.803 1.00 88.25 114 LEU A CA 1
ATOM 816 C C . LEU A 1 114 ? -4.999 -6.663 12.726 1.00 88.25 114 LEU A C 1
ATOM 818 O O . LEU A 1 114 ? -5.322 -5.941 11.775 1.00 88.25 114 LEU A O 1
ATOM 822 N N . PRO A 1 115 ? -5.477 -7.920 12.845 1.00 90.19 115 PRO A N 1
ATOM 823 C CA . PRO A 1 115 ? -6.286 -8.572 11.812 1.00 90.19 115 PRO A CA 1
ATOM 824 C C . PRO A 1 115 ? -7.543 -7.796 11.402 1.00 90.19 115 PRO A C 1
ATOM 826 O O . PRO A 1 115 ? -7.848 -7.699 10.213 1.00 90.19 115 PRO A O 1
ATOM 829 N N . GLU A 1 116 ? -8.249 -7.200 12.359 1.00 93.38 116 GLU A N 1
ATOM 830 C CA . GLU A 1 116 ? -9.487 -6.455 12.125 1.00 93.38 116 GLU A CA 1
ATOM 831 C C . GLU A 1 116 ? -9.218 -5.151 11.367 1.00 93.38 116 GLU A C 1
ATOM 833 O O . GLU A 1 116 ? -9.961 -4.800 10.448 1.00 93.38 116 GLU A O 1
ATOM 838 N N . VAL A 1 117 ? -8.109 -4.470 11.683 1.00 93.50 117 VAL A N 1
ATOM 839 C CA . VAL A 1 117 ? -7.668 -3.283 10.938 1.00 93.50 117 VAL A CA 1
ATOM 840 C C . VAL A 1 117 ? -7.310 -3.672 9.508 1.00 93.50 117 VAL A C 1
ATOM 842 O O . VAL A 1 117 ? -7.740 -3.001 8.571 1.00 93.50 117 VAL A O 1
ATOM 845 N N . ARG A 1 118 ? -6.585 -4.783 9.305 1.00 92.25 118 ARG A N 1
ATOM 846 C CA . ARG A 1 118 ? -6.271 -5.276 7.953 1.00 92.25 118 ARG A CA 1
ATOM 847 C C . ARG A 1 118 ? -7.530 -5.587 7.156 1.00 92.25 118 ARG A C 1
ATOM 849 O O . ARG A 1 118 ? -7.629 -5.179 6.003 1.00 92.25 118 ARG A O 1
ATOM 856 N N . ALA A 1 119 ? -8.488 -6.289 7.758 1.00 93.12 119 ALA A N 1
ATOM 857 C CA . ALA A 1 119 ? -9.746 -6.627 7.104 1.00 93.12 119 ALA A CA 1
ATOM 858 C C . ALA A 1 119 ? -10.503 -5.366 6.659 1.00 93.12 119 ALA A C 1
ATOM 860 O O . ALA A 1 119 ? -10.966 -5.296 5.518 1.00 93.12 119 ALA A O 1
ATOM 861 N N . TRP A 1 120 ? -10.565 -4.350 7.526 1.00 95.50 120 TRP A N 1
ATOM 862 C CA . TRP A 1 120 ? -11.189 -3.069 7.207 1.00 95.50 120 TRP A CA 1
ATOM 863 C C . TRP A 1 120 ? -10.445 -2.316 6.090 1.00 95.50 120 TRP A C 1
ATOM 865 O O . TRP A 1 120 ? -11.080 -1.924 5.110 1.00 95.50 120 TRP A O 1
ATOM 875 N N . VAL A 1 121 ? -9.114 -2.180 6.172 1.00 94.81 121 VAL A N 1
ATOM 876 C CA . VAL A 1 121 ? -8.294 -1.508 5.142 1.00 94.81 121 VAL A CA 1
ATOM 877 C C . VAL A 1 121 ? -8.444 -2.196 3.782 1.00 94.81 121 VAL A C 1
ATOM 879 O O . VAL A 1 121 ? -8.715 -1.532 2.781 1.00 94.81 121 VAL A O 1
ATOM 882 N N . ASN A 1 122 ? -8.358 -3.528 3.742 1.00 93.12 122 ASN A N 1
ATOM 883 C CA . ASN A 1 122 ? -8.505 -4.304 2.510 1.00 93.12 122 ASN A CA 1
ATOM 884 C C . ASN A 1 122 ? -9.892 -4.110 1.879 1.00 93.12 122 ASN A C 1
ATOM 886 O O . ASN A 1 122 ? -10.014 -4.031 0.656 1.00 93.12 122 ASN A O 1
ATOM 890 N N . ALA A 1 123 ? -10.948 -4.011 2.693 1.00 94.06 123 ALA A N 1
ATOM 891 C CA . ALA A 1 123 ? -12.294 -3.734 2.199 1.00 94.06 123 ALA A CA 1
ATOM 892 C C . ALA A 1 123 ? -12.395 -2.341 1.552 1.00 94.06 123 ALA A C 1
ATOM 894 O O . ALA A 1 123 ? -12.984 -2.213 0.478 1.00 94.06 123 ALA A O 1
ATOM 895 N N . GLN A 1 124 ? -11.782 -1.314 2.151 1.00 94.38 124 GLN A N 1
ATOM 896 C CA . GLN A 1 124 ? -11.762 0.035 1.573 1.00 94.38 124 GLN A CA 1
ATOM 897 C C . GLN A 1 124 ? -10.962 0.097 0.263 1.00 94.38 124 GLN A C 1
ATOM 899 O O . GLN A 1 124 ? -11.430 0.686 -0.708 1.00 94.38 124 GLN A O 1
ATOM 904 N N . GLN A 1 125 ? -9.798 -0.558 0.196 1.00 92.75 125 GLN A N 1
ATOM 905 C CA . GLN A 1 125 ? -8.988 -0.633 -1.029 1.00 92.75 125 GLN A CA 1
ATOM 906 C C . GLN A 1 125 ? -9.744 -1.318 -2.172 1.00 92.75 125 GLN A C 1
ATOM 908 O O . GLN A 1 125 ? -9.762 -0.819 -3.297 1.00 92.75 125 GLN A O 1
ATOM 913 N N . ARG A 1 126 ? -10.424 -2.436 -1.883 1.00 92.19 126 ARG A N 1
ATOM 914 C CA . ARG A 1 126 ? -11.276 -3.128 -2.862 1.00 92.19 126 ARG A CA 1
ATOM 915 C C . ARG A 1 126 ? -12.407 -2.235 -3.350 1.00 92.19 126 ARG A C 1
ATOM 917 O O . ARG A 1 126 ? -12.642 -2.174 -4.552 1.00 92.19 126 ARG A O 1
ATOM 924 N N . ARG A 1 127 ? -13.075 -1.523 -2.438 1.00 92.56 127 ARG A N 1
ATOM 925 C CA . ARG A 1 127 ? -14.152 -0.587 -2.783 1.00 92.56 127 ARG A CA 1
ATOM 926 C C . ARG A 1 127 ? -13.652 0.533 -3.697 1.00 92.56 127 ARG A C 1
ATOM 928 O O . ARG A 1 127 ? -14.302 0.814 -4.699 1.00 92.56 127 ARG A O 1
ATOM 935 N N . ALA A 1 128 ? -12.505 1.132 -3.377 1.00 91.19 128 ALA A N 1
ATOM 936 C CA . ALA A 1 128 ? -11.882 2.172 -4.192 1.00 91.19 128 ALA A CA 1
ATOM 937 C C . ALA A 1 128 ? -11.539 1.656 -5.600 1.00 91.19 128 ALA A C 1
ATOM 939 O O . ALA A 1 128 ? -11.922 2.270 -6.594 1.00 91.19 128 ALA A O 1
ATOM 940 N N . ALA A 1 129 ? -10.910 0.480 -5.694 1.00 89.00 129 ALA A N 1
ATOM 941 C CA . ALA A 1 129 ? -10.557 -0.123 -6.977 1.00 89.00 129 ALA A CA 1
ATOM 942 C C . ALA A 1 129 ? -11.784 -0.501 -7.827 1.00 89.00 129 ALA A C 1
ATOM 944 O O . ALA A 1 129 ? -11.794 -0.275 -9.034 1.00 89.00 129 ALA A O 1
ATOM 945 N N . GLN A 1 130 ? -12.839 -1.043 -7.211 1.00 88.75 130 GLN A N 1
ATOM 946 C CA . GLN A 1 130 ? -14.080 -1.410 -7.906 1.00 88.75 130 GLN A CA 1
ATOM 947 C C . GLN A 1 130 ? -14.859 -0.194 -8.416 1.00 88.75 130 GLN A C 1
ATOM 949 O O . GLN A 1 130 ? -15.503 -0.279 -9.459 1.00 88.75 130 GLN A O 1
ATOM 954 N N . ALA A 1 131 ? -14.787 0.936 -7.707 1.00 88.50 131 ALA A N 1
ATOM 955 C CA . ALA A 1 131 ? -15.431 2.178 -8.120 1.00 88.50 131 ALA A CA 1
ATOM 956 C C . ALA A 1 131 ? -14.783 2.812 -9.366 1.00 88.50 131 ALA A C 1
ATOM 958 O O . ALA A 1 131 ? -15.382 3.707 -9.960 1.00 88.50 131 ALA A O 1
ATOM 959 N N . TYR A 1 132 ? -13.593 2.354 -9.782 1.00 88.75 132 TYR A N 1
ATOM 960 C CA . TYR A 1 132 ? -12.866 2.909 -10.920 1.00 88.75 132 TYR A CA 1
ATOM 961 C C . TYR A 1 132 ? -12.794 1.927 -12.108 1.00 88.75 132 TYR A C 1
ATOM 963 O O . TYR A 1 132 ? -11.958 1.018 -12.127 1.00 88.75 132 TYR A O 1
ATOM 971 N N . PRO A 1 133 ? -13.656 2.084 -13.132 1.00 82.75 133 PRO A N 1
ATOM 972 C CA . PRO A 1 133 ? -13.806 1.094 -14.201 1.00 82.75 133 PRO A CA 1
ATOM 973 C C . PRO A 1 133 ? -12.601 1.001 -15.147 1.00 82.75 133 PRO A C 1
ATOM 975 O O . PRO A 1 133 ? -12.381 -0.059 -15.729 1.00 82.75 133 PRO A O 1
ATOM 978 N N . ALA A 1 134 ? -11.805 2.068 -15.284 1.00 84.69 134 ALA A N 1
ATOM 979 C CA . ALA A 1 134 ? -10.632 2.086 -16.162 1.00 84.69 134 ALA A CA 1
ATOM 980 C C . ALA A 1 134 ? -9.468 1.203 -15.661 1.00 84.69 134 ALA A C 1
ATOM 982 O O . ALA A 1 134 ? -8.593 0.844 -16.442 1.00 84.69 134 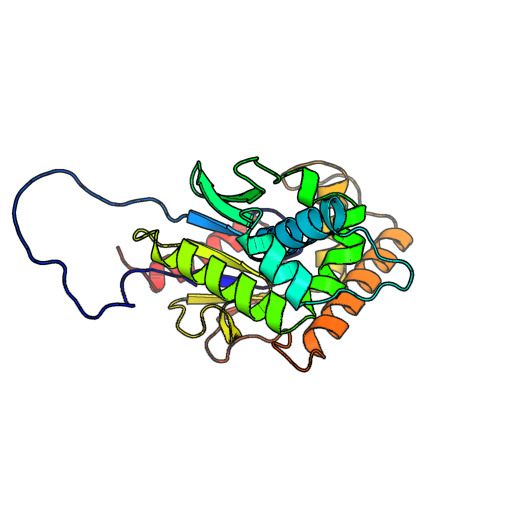ALA A O 1
ATOM 983 N N . GLY A 1 135 ? -9.495 0.781 -14.391 1.00 86.81 135 GLY A N 1
ATOM 984 C CA . GLY A 1 135 ? -8.481 -0.087 -13.794 1.00 86.81 135 GLY A CA 1
ATOM 985 C C . GLY A 1 135 ? -7.501 0.658 -12.891 1.00 86.81 135 GLY A C 1
ATOM 986 O O . GLY A 1 135 ? -7.272 1.860 -13.025 1.00 86.81 135 GLY A O 1
ATOM 987 N N . VAL A 1 136 ? -6.948 -0.074 -11.925 1.00 89.50 136 VAL A N 1
ATOM 988 C CA . VAL A 1 136 ? -6.092 0.461 -10.866 1.00 89.50 136 VAL A CA 1
ATOM 989 C C . VAL A 1 136 ? -4.826 -0.378 -10.742 1.00 89.50 136 VAL A C 1
ATOM 991 O O . VAL A 1 136 ? -4.882 -1.600 -10.615 1.00 89.50 136 VAL A O 1
ATOM 994 N N . VAL A 1 137 ? -3.672 0.277 -10.742 1.00 91.12 137 VAL A N 1
ATOM 995 C CA . VAL A 1 137 ? -2.397 -0.309 -10.329 1.00 91.12 137 VAL A CA 1
ATOM 996 C C . VAL A 1 137 ? -2.265 -0.114 -8.826 1.00 91.12 137 VAL A C 1
ATOM 998 O O . VAL A 1 137 ? -2.235 1.017 -8.349 1.00 91.12 137 VAL A O 1
ATOM 1001 N N . VAL A 1 138 ? -2.208 -1.216 -8.085 1.00 90.50 138 VAL A N 1
ATOM 1002 C CA . VAL A 1 138 ? -2.131 -1.219 -6.625 1.00 90.50 138 VAL A CA 1
ATOM 1003 C C . VAL A 1 138 ? -0.760 -1.720 -6.198 1.00 90.50 138 VAL A C 1
ATOM 1005 O O . VAL A 1 138 ? -0.388 -2.853 -6.516 1.00 90.50 138 VAL A O 1
ATOM 1008 N N . ASP A 1 139 ? -0.016 -0.908 -5.458 1.00 86.88 139 ASP A N 1
ATOM 1009 C CA . ASP A 1 139 ? 1.297 -1.279 -4.943 1.00 86.88 139 ASP A CA 1
ATOM 1010 C C . ASP A 1 139 ? 1.233 -1.585 -3.431 1.00 86.88 139 ASP A C 1
ATOM 1012 O O . ASP A 1 139 ? 0.510 -0.937 -2.671 1.00 86.88 139 ASP A O 1
ATOM 1016 N N . GLY A 1 140 ? 1.908 -2.650 -2.982 1.00 85.06 140 GLY A N 1
ATOM 1017 C CA . GLY A 1 140 ? 1.881 -3.087 -1.580 1.00 85.06 140 GLY A CA 1
ATOM 1018 C C . GLY A 1 140 ? 2.756 -4.295 -1.256 1.00 85.06 140 GLY A C 1
ATOM 1019 O O . GLY A 1 140 ? 3.822 -4.454 -1.834 1.00 85.06 140 GLY A O 1
ATOM 1020 N N . ARG A 1 141 ? 2.333 -5.141 -0.303 1.00 82.06 141 ARG A N 1
ATOM 1021 C CA . ARG A 1 141 ? 3.080 -6.353 0.114 1.00 82.06 141 ARG A CA 1
ATOM 1022 C C . ARG A 1 141 ? 2.317 -7.663 -0.090 1.00 82.06 141 ARG A C 1
ATOM 1024 O O . ARG A 1 141 ? 2.905 -8.648 -0.517 1.00 82.06 141 ARG A O 1
ATOM 1031 N N . ASP A 1 142 ? 1.011 -7.671 0.159 1.00 84.12 142 ASP A N 1
ATOM 1032 C CA . ASP A 1 142 ? 0.129 -8.843 0.051 1.00 84.12 142 ASP A CA 1
ATOM 1033 C C . ASP A 1 142 ? -1.013 -8.628 -0.957 1.00 84.12 142 ASP A C 1
ATOM 1035 O O . ASP A 1 142 ? -2.093 -9.217 -0.867 1.00 84.12 142 ASP A O 1
ATOM 1039 N N . ILE A 1 143 ? -0.784 -7.764 -1.947 1.00 88.81 143 ILE A N 1
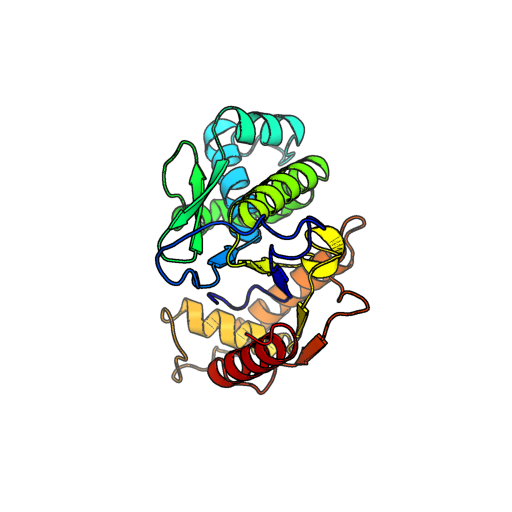ATOM 1040 C CA . ILE A 1 143 ? -1.843 -7.312 -2.849 1.00 88.81 143 ILE A CA 1
ATOM 1041 C C . ILE A 1 143 ? -2.361 -8.454 -3.715 1.00 88.81 143 ILE A C 1
ATOM 1043 O O . ILE A 1 143 ? -3.554 -8.712 -3.718 1.00 88.81 143 ILE A O 1
ATOM 1047 N N . GLY A 1 144 ? -1.498 -9.192 -4.407 1.00 86.88 144 GLY A N 1
ATOM 1048 C CA . GLY A 1 144 ? -1.938 -10.280 -5.289 1.00 86.88 144 GLY A CA 1
ATOM 1049 C C . GLY A 1 144 ? -2.140 -11.628 -4.593 1.00 86.88 144 GLY A C 1
ATOM 1050 O O . GLY A 1 144 ? -2.525 -12.585 -5.259 1.00 86.88 144 GLY A O 1
ATOM 1051 N N . THR A 1 145 ? -1.878 -11.723 -3.286 1.00 86.38 145 THR A N 1
ATOM 1052 C CA . THR A 1 145 ? -2.111 -12.934 -2.480 1.00 86.38 145 THR A CA 1
ATOM 1053 C C . THR A 1 145 ? -3.340 -12.817 -1.582 1.00 86.38 145 THR A C 1
ATOM 1055 O O . THR A 1 145 ? -3.986 -13.828 -1.320 1.00 86.38 145 THR A O 1
ATOM 1058 N N . VAL A 1 146 ? -3.675 -11.608 -1.115 1.00 88.62 146 VAL A N 1
ATOM 1059 C CA . VAL A 1 146 ? -4.738 -11.381 -0.123 1.00 88.62 146 VAL A CA 1
ATOM 1060 C C . VAL A 1 146 ? -5.742 -10.333 -0.582 1.00 88.62 146 VAL A C 1
ATOM 1062 O O . VAL A 1 146 ? -6.947 -10.587 -0.537 1.00 88.62 146 VAL A O 1
ATOM 1065 N N . VAL A 1 147 ? -5.297 -9.152 -1.019 1.00 89.25 147 VAL A N 1
ATOM 1066 C CA . VAL A 1 147 ? -6.230 -8.051 -1.328 1.00 89.25 147 VAL A CA 1
ATOM 1067 C C . VAL A 1 147 ? -6.984 -8.318 -2.635 1.00 89.25 147 VAL A C 1
ATOM 1069 O O . VAL A 1 147 ? -8.214 -8.292 -2.649 1.00 89.25 147 VAL A O 1
ATOM 1072 N N . PHE A 1 148 ? -6.263 -8.667 -3.694 1.00 91.25 148 PHE A N 1
ATOM 1073 C CA . PHE A 1 148 ? -6.744 -8.963 -5.041 1.00 91.25 148 PHE A CA 1
ATOM 1074 C C . PHE A 1 148 ? -6.130 -10.281 -5.558 1.00 91.25 148 PHE A C 1
ATOM 1076 O O . PHE A 1 148 ? -5.322 -10.275 -6.490 1.00 91.25 148 PHE A O 1
ATOM 1083 N N . PRO A 1 149 ? -6.505 -11.435 -4.973 1.00 90.50 149 PRO A N 1
ATOM 1084 C CA . PRO A 1 149 ? -6.021 -12.743 -5.419 1.00 90.50 149 PRO A CA 1
ATOM 1085 C C . PRO A 1 149 ? -6.458 -13.085 -6.849 1.00 90.50 149 PRO A C 1
ATOM 1087 O O . PRO A 1 149 ? -5.797 -13.874 -7.506 1.00 90.50 149 PRO A O 1
ATOM 1090 N N . GLU A 1 150 ? -7.498 -12.438 -7.371 1.00 89.19 150 GLU A N 1
ATOM 1091 C CA . GLU A 1 150 ? -7.967 -12.614 -8.752 1.00 89.19 150 GLU A CA 1
ATOM 1092 C C . GLU A 1 150 ? -7.399 -11.554 -9.713 1.00 89.19 150 GLU A C 1
ATOM 1094 O O . GLU A 1 150 ? -7.896 -11.388 -10.827 1.00 89.19 150 GLU A O 1
ATOM 1099 N N . ALA A 1 151 ? -6.391 -10.779 -9.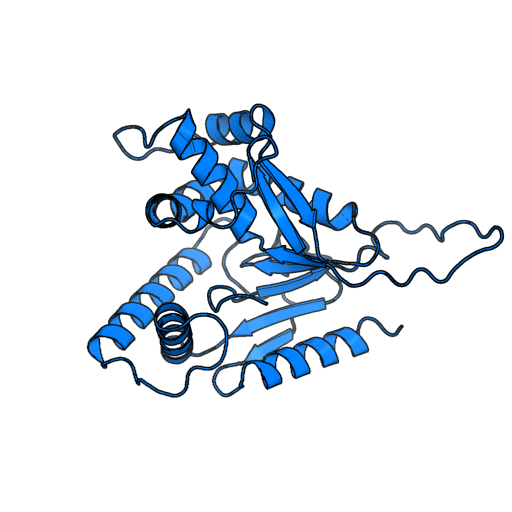285 1.00 89.69 151 ALA A N 1
ATOM 1100 C CA . ALA A 1 151 ? -5.796 -9.744 -10.124 1.00 89.69 151 ALA A CA 1
ATOM 1101 C C . ALA A 1 151 ? -5.238 -10.357 -11.426 1.00 89.69 151 ALA A C 1
ATOM 1103 O O . ALA A 1 151 ? -4.393 -11.253 -11.360 1.00 89.69 151 ALA A O 1
ATOM 1104 N N . PRO A 1 152 ? -5.655 -9.864 -12.608 1.00 89.69 152 PRO A N 1
ATOM 1105 C CA . PRO A 1 152 ? -5.270 -10.457 -13.883 1.00 89.69 152 PRO A CA 1
ATOM 1106 C C . PRO A 1 152 ? -3.783 -10.325 -14.207 1.00 89.69 152 PRO A C 1
ATOM 1108 O O . PRO A 1 152 ? -3.298 -11.093 -15.029 1.00 89.69 152 PRO A O 1
ATOM 1111 N N . LEU A 1 153 ? -3.054 -9.389 -13.597 1.00 90.75 153 LEU A N 1
ATOM 1112 C CA . LEU A 1 153 ? -1.594 -9.324 -13.655 1.00 90.75 153 LEU A CA 1
ATOM 1113 C C . LEU A 1 153 ? -1.048 -9.034 -12.254 1.00 90.75 153 LEU A C 1
ATOM 1115 O O . LEU A 1 153 ? -1.434 -8.062 -11.605 1.00 90.75 153 LEU A O 1
ATOM 1119 N N . LYS A 1 154 ? -0.112 -9.869 -11.807 1.00 92.00 154 LYS A N 1
ATOM 1120 C CA . LYS A 1 154 ? 0.596 -9.728 -10.534 1.00 92.00 154 LYS A CA 1
ATOM 1121 C C . LYS A 1 154 ? 2.084 -9.712 -10.831 1.00 92.00 154 LYS A C 1
ATOM 1123 O O . LYS A 1 154 ? 2.587 -10.645 -11.454 1.00 92.00 154 LYS A O 1
ATOM 1128 N N . VAL A 1 155 ? 2.774 -8.669 -10.392 1.00 89.44 155 VAL A N 1
ATOM 1129 C CA . VAL A 1 155 ? 4.224 -8.553 -10.526 1.00 89.44 155 VAL A CA 1
ATOM 1130 C C . VAL A 1 155 ? 4.819 -8.482 -9.127 1.00 89.44 155 VAL A C 1
ATOM 1132 O O . VAL A 1 155 ? 4.475 -7.603 -8.335 1.00 89.44 155 VAL A O 1
ATOM 1135 N N . PHE A 1 156 ? 5.695 -9.431 -8.818 1.00 87.06 156 PHE A N 1
ATOM 1136 C CA . PHE A 1 156 ? 6.465 -9.440 -7.583 1.00 87.06 156 PHE A CA 1
ATOM 1137 C C . PHE A 1 156 ? 7.85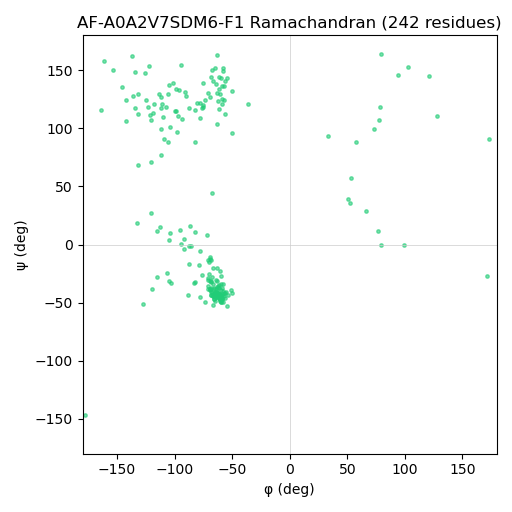2 -8.883 -7.883 1.00 87.06 156 PHE A C 1
ATOM 1139 O O . PHE A 1 156 ? 8.599 -9.473 -8.668 1.00 87.06 156 PHE A O 1
ATOM 1146 N N . LEU A 1 157 ? 8.179 -7.735 -7.294 1.00 87.62 157 LEU A N 1
ATOM 1147 C CA . LEU A 1 157 ? 9.471 -7.090 -7.493 1.00 87.62 157 LEU A CA 1
ATOM 1148 C C . LEU A 1 157 ? 10.439 -7.612 -6.438 1.00 87.62 157 LEU A C 1
ATOM 1150 O O . LEU A 1 157 ? 10.146 -7.579 -5.248 1.00 87.62 157 LEU A O 1
ATOM 1154 N N . THR A 1 158 ? 11.602 -8.079 -6.875 1.00 85.12 158 THR A N 1
ATOM 1155 C CA . THR A 1 158 ? 12.695 -8.454 -5.976 1.00 85.12 158 THR A CA 1
ATOM 1156 C C . THR A 1 158 ? 13.944 -7.647 -6.306 1.00 85.12 158 THR A C 1
ATOM 1158 O O . THR A 1 158 ? 14.104 -7.149 -7.422 1.00 85.12 158 THR A O 1
ATOM 1161 N N . ALA A 1 159 ? 14.807 -7.462 -5.315 1.00 83.62 159 ALA A N 1
ATOM 1162 C CA . ALA A 1 159 ? 16.144 -6.913 -5.475 1.00 83.62 159 ALA A CA 1
ATOM 1163 C C . ALA A 1 159 ? 16.991 -7.272 -4.252 1.00 83.62 159 ALA A C 1
ATOM 1165 O O . ALA A 1 159 ? 16.457 -7.491 -3.161 1.00 83.62 159 ALA A O 1
ATOM 1166 N N . LEU A 1 160 ? 18.315 -7.267 -4.411 1.00 84.19 160 LEU A N 1
ATOM 1167 C CA . LEU A 1 160 ? 19.235 -7.379 -3.277 1.00 84.19 160 LEU A CA 1
ATOM 1168 C C . LEU A 1 160 ? 18.980 -6.269 -2.239 1.00 84.19 160 LEU A C 1
ATOM 1170 O O . LEU A 1 160 ? 18.732 -5.113 -2.594 1.00 84.19 160 LEU A O 1
ATOM 1174 N N . ALA A 1 161 ? 19.075 -6.612 -0.949 1.00 80.50 161 ALA A N 1
ATOM 1175 C CA . ALA A 1 161 ? 18.811 -5.688 0.161 1.00 80.50 161 ALA A CA 1
ATOM 1176 C C . ALA A 1 161 ? 19.682 -4.423 0.090 1.00 80.50 161 ALA A C 1
ATOM 1178 O O . ALA A 1 161 ? 19.173 -3.311 0.235 1.00 80.50 161 ALA A O 1
ATOM 1179 N N . ASP A 1 162 ? 20.965 -4.579 -0.243 1.00 81.31 162 ASP A N 1
ATOM 1180 C CA . ASP A 1 162 ? 21.898 -3.461 -0.400 1.00 81.31 162 ASP A CA 1
ATOM 1181 C C . ASP A 1 162 ? 21.486 -2.517 -1.533 1.00 81.31 162 ASP A C 1
ATOM 1183 O O . ASP A 1 162 ? 21.595 -1.299 -1.401 1.00 81.31 162 ASP A O 1
ATOM 1187 N N . GLU A 1 163 ? 20.964 -3.050 -2.636 1.00 83.88 163 GLU A N 1
ATOM 1188 C CA . GLU A 1 163 ? 20.490 -2.231 -3.751 1.00 83.88 163 GLU A CA 1
ATOM 1189 C C . GLU A 1 163 ? 19.232 -1.442 -3.358 1.00 83.88 163 GLU A C 1
ATOM 1191 O O . GLU A 1 163 ? 19.115 -0.245 -3.637 1.00 83.88 163 GLU A O 1
ATOM 1196 N N . ARG A 1 164 ? 18.310 -2.071 -2.623 1.00 81.62 164 ARG A N 1
ATOM 1197 C CA . ARG A 1 164 ? 17.124 -1.389 -2.079 1.00 81.62 164 ARG A CA 1
ATOM 1198 C C . ARG A 1 164 ? 17.508 -0.297 -1.082 1.00 81.62 164 ARG A C 1
ATOM 1200 O O . ARG A 1 164 ? 16.959 0.806 -1.142 1.00 81.62 164 ARG A O 1
ATOM 1207 N N . ALA A 1 165 ? 18.486 -0.568 -0.219 1.00 82.44 165 ALA A N 1
ATOM 1208 C CA . ALA A 1 165 ? 19.030 0.400 0.723 1.00 82.44 165 ALA A CA 1
ATOM 1209 C C . ALA A 1 165 ? 19.666 1.597 -0.003 1.00 82.44 165 ALA A C 1
ATOM 1211 O O . ALA A 1 165 ? 19.340 2.743 0.316 1.00 82.44 165 ALA A O 1
ATOM 1212 N N . ARG A 1 166 ? 20.487 1.357 -1.039 1.00 82.81 166 ARG A N 1
ATOM 1213 C CA . ARG A 1 166 ? 21.055 2.418 -1.893 1.00 82.81 166 ARG A CA 1
ATOM 1214 C C . ARG A 1 166 ? 19.963 3.309 -2.477 1.00 82.81 166 ARG A C 1
ATOM 1216 O O . ARG A 1 166 ? 19.995 4.519 -2.261 1.00 82.81 166 ARG A O 1
ATOM 1223 N N . ARG A 1 167 ? 18.955 2.723 -3.136 1.00 79.62 167 ARG A N 1
ATOM 1224 C CA . ARG A 1 167 ? 17.828 3.467 -3.737 1.00 79.62 167 ARG A CA 1
ATOM 1225 C C . ARG A 1 167 ? 17.087 4.323 -2.714 1.00 79.62 167 ARG A C 1
ATOM 1227 O O . ARG A 1 167 ? 16.781 5.483 -2.989 1.00 79.62 167 ARG A O 1
ATOM 1234 N N . ARG A 1 168 ? 16.818 3.772 -1.525 1.00 77.31 168 ARG A N 1
ATOM 1235 C CA . ARG A 1 168 ? 16.125 4.478 -0.437 1.00 77.31 168 ARG A CA 1
ATOM 1236 C C . ARG A 1 168 ? 16.930 5.667 0.078 1.00 77.31 168 ARG A C 1
ATOM 1238 O O . ARG A 1 168 ? 16.364 6.739 0.282 1.00 77.31 168 ARG A O 1
ATOM 1245 N N . ILE A 1 169 ? 18.239 5.498 0.264 1.00 77.12 169 ILE A N 1
ATOM 1246 C CA . ILE A 1 169 ? 19.121 6.576 0.723 1.00 77.12 169 ILE A CA 1
ATOM 1247 C C . ILE A 1 169 ? 19.192 7.690 -0.323 1.00 77.12 169 ILE A C 1
ATOM 1249 O O . ILE A 1 169 ? 19.051 8.860 0.033 1.00 77.12 169 ILE A O 1
ATOM 1253 N N . THR A 1 170 ? 19.353 7.342 -1.601 1.00 72.75 170 THR A N 1
ATOM 1254 C CA . THR A 1 170 ? 19.411 8.325 -2.690 1.00 72.75 170 THR A CA 1
ATOM 1255 C C . THR A 1 170 ? 18.130 9.156 -2.766 1.00 72.75 170 THR A C 1
ATOM 1257 O O . THR A 1 170 ? 18.211 10.379 -2.826 1.00 72.75 170 THR A O 1
ATOM 1260 N N . GLN A 1 171 ? 16.950 8.533 -2.655 1.00 67.19 171 GLN A N 1
ATOM 1261 C CA . GLN A 1 171 ? 15.677 9.268 -2.661 1.00 67.19 171 GLN A CA 1
ATOM 1262 C C . GLN A 1 171 ? 15.473 10.178 -1.444 1.00 67.19 171 GLN A C 1
ATOM 1264 O O . GLN A 1 171 ? 14.867 11.238 -1.573 1.00 67.19 171 GLN A O 1
ATOM 1269 N N . ARG A 1 172 ? 15.970 9.792 -0.261 1.00 67.50 172 ARG A N 1
ATOM 1270 C CA . ARG A 1 172 ? 15.895 10.636 0.947 1.00 67.50 172 ARG A CA 1
ATOM 1271 C C . ARG A 1 172 ? 16.789 11.873 0.856 1.00 67.50 172 ARG A C 1
ATOM 1273 O O . ARG A 1 172 ? 16.470 12.888 1.465 1.00 67.50 172 ARG A O 1
ATOM 1280 N N . LYS A 1 173 ? 17.916 11.776 0.143 1.00 60.97 173 LYS A N 1
ATOM 1281 C CA . LYS A 1 173 ? 18.919 12.849 0.033 1.00 60.97 173 LYS A CA 1
ATOM 1282 C C . LYS A 1 173 ? 18.641 13.848 -1.099 1.00 60.97 173 LYS A C 1
ATOM 1284 O O . LYS A 1 173 ? 19.200 14.939 -1.072 1.00 60.97 173 LYS A O 1
ATOM 1289 N N . GLY A 1 174 ? 17.778 13.516 -2.056 1.00 46.62 174 GLY A N 1
ATOM 1290 C CA . GLY A 1 174 ? 17.356 14.417 -3.128 1.00 46.62 174 GLY A CA 1
ATOM 1291 C C . GLY A 1 174 ? 16.093 13.881 -3.789 1.00 46.62 174 GLY A C 1
ATOM 1292 O O . GLY A 1 174 ? 16.099 12.778 -4.330 1.00 46.62 174 GLY A O 1
ATOM 1293 N N . GLY A 1 175 ? 14.998 14.635 -3.675 1.00 42.84 175 GLY A N 1
ATOM 1294 C CA . GLY A 1 175 ? 13.672 14.213 -4.110 1.00 42.84 175 GLY A CA 1
ATOM 1295 C C . GLY A 1 175 ? 13.611 13.826 -5.589 1.00 42.84 175 GLY A C 1
ATOM 1296 O O . GLY A 1 175 ? 14.131 14.534 -6.440 1.00 42.84 175 GLY A O 1
ATOM 1297 N N . GLY A 1 176 ? 12.926 12.713 -5.862 1.00 40.00 176 GLY A N 1
ATOM 1298 C CA . GLY A 1 176 ? 12.332 12.390 -7.162 1.00 40.00 176 GLY A CA 1
ATOM 1299 C C . GLY A 1 176 ? 13.283 12.349 -8.361 1.00 40.00 176 GLY A C 1
ATOM 1300 O O . GLY A 1 176 ? 13.369 13.306 -9.117 1.00 40.00 176 GLY A O 1
ATOM 1301 N N . GLY A 1 177 ? 13.885 11.187 -8.610 1.00 39.75 177 GLY A N 1
ATOM 1302 C CA . GLY A 1 177 ? 14.614 10.898 -9.850 1.00 39.75 177 GLY A CA 1
ATOM 1303 C C . GLY A 1 177 ? 16.069 10.537 -9.583 1.00 39.75 177 GLY A C 1
ATOM 1304 O O . GLY A 1 177 ? 16.660 11.007 -8.619 1.00 39.75 177 GLY A O 1
ATOM 1305 N N . GLY A 1 178 ? 16.618 9.622 -10.384 1.00 40.53 178 GLY A N 1
ATOM 1306 C CA . GLY A 1 178 ? 17.932 9.007 -10.187 1.00 40.53 178 GLY A CA 1
ATOM 1307 C C . GLY A 1 178 ? 19.055 10.016 -9.942 1.00 40.53 178 GLY A C 1
ATOM 1308 O O . GLY A 1 178 ? 19.656 10.535 -10.875 1.00 40.53 178 GLY A O 1
ATOM 1309 N N . GLY A 1 179 ? 19.366 10.261 -8.670 1.00 37.31 179 GLY A N 1
ATOM 1310 C CA . GLY A 1 179 ? 20.489 11.086 -8.253 1.00 37.31 179 GLY A CA 1
ATOM 1311 C C . GLY A 1 179 ? 21.776 10.275 -8.258 1.00 37.31 179 GLY A C 1
ATOM 1312 O O . GLY A 1 179 ? 22.159 9.700 -7.239 1.00 37.31 179 GLY A O 1
ATOM 1313 N N . VAL A 1 180 ? 22.454 10.234 -9.403 1.00 47.09 180 VAL A N 1
ATOM 1314 C CA . VAL A 1 180 ? 23.892 9.955 -9.462 1.00 47.09 180 VAL A CA 1
ATOM 1315 C C . VAL A 1 180 ? 24.582 11.070 -8.678 1.00 47.09 180 VAL A C 1
ATOM 1317 O O . VAL A 1 180 ? 24.477 12.234 -9.054 1.00 47.09 180 VAL A O 1
ATOM 1320 N N . GLY A 1 181 ? 25.264 10.755 -7.575 1.00 48.16 181 GLY A N 1
ATOM 1321 C CA . GLY A 1 181 ? 26.114 11.775 -6.957 1.00 48.16 181 GLY A CA 1
ATOM 1322 C C . GLY A 1 181 ? 26.725 11.471 -5.601 1.00 48.16 181 GLY A C 1
ATOM 1323 O O . GLY A 1 181 ? 27.790 12.003 -5.315 1.00 48.16 181 GLY A O 1
ATOM 1324 N N . GLN A 1 182 ? 26.122 10.627 -4.763 1.00 50.56 182 GLN A N 1
ATOM 1325 C CA . GLN A 1 182 ? 26.741 10.273 -3.482 1.00 50.56 182 GLN A CA 1
ATOM 1326 C C . GLN A 1 182 ? 26.494 8.809 -3.153 1.00 50.56 182 GLN A C 1
ATOM 1328 O O . GLN A 1 182 ? 25.389 8.423 -2.769 1.00 50.56 182 GLN A O 1
ATOM 1333 N N . THR A 1 183 ? 27.542 7.997 -3.280 1.00 63.53 183 THR A N 1
ATOM 1334 C CA . THR A 1 183 ? 27.573 6.667 -2.673 1.00 63.53 183 THR A CA 1
ATOM 1335 C C . THR A 1 183 ? 27.383 6.859 -1.168 1.00 63.53 183 THR A C 1
ATOM 1337 O O . THR A 1 183 ? 28.159 7.603 -0.561 1.00 63.53 183 THR A O 1
ATOM 1340 N N . PRO A 1 184 ? 26.345 6.268 -0.551 1.00 68.31 184 PRO A N 1
ATOM 1341 C CA . PRO A 1 184 ? 26.224 6.280 0.898 1.00 68.31 184 PRO A CA 1
ATOM 1342 C C . PRO A 1 184 ? 27.500 5.710 1.514 1.00 68.31 184 PRO A C 1
ATOM 1344 O O . PRO A 1 184 ? 28.070 4.766 0.963 1.00 68.31 184 PRO A O 1
ATOM 1347 N N . ASP A 1 185 ? 27.944 6.257 2.644 1.00 82.69 185 ASP A N 1
ATOM 1348 C CA . ASP A 1 185 ? 29.016 5.613 3.391 1.00 82.69 185 ASP A CA 1
ATOM 1349 C C . ASP A 1 185 ? 28.590 4.185 3.772 1.00 82.69 185 ASP A C 1
ATOM 1351 O O . ASP A 1 185 ? 27.404 3.889 3.963 1.00 82.69 185 ASP A O 1
ATOM 1355 N N . GLU A 1 186 ? 29.567 3.287 3.856 1.00 84.25 186 GLU A N 1
ATOM 1356 C CA . GLU A 1 186 ? 29.329 1.856 4.056 1.00 84.25 186 GLU A CA 1
ATOM 1357 C C . GLU A 1 186 ? 28.541 1.573 5.344 1.00 84.25 186 GLU A C 1
ATOM 1359 O O . GLU A 1 186 ? 27.691 0.681 5.380 1.00 84.25 186 GLU A O 1
ATOM 1364 N N . ALA A 1 187 ? 28.753 2.377 6.392 1.00 87.25 187 ALA A N 1
ATOM 1365 C CA . ALA A 1 187 ? 28.042 2.225 7.653 1.00 87.25 187 ALA A CA 1
ATOM 1366 C C . ALA A 1 187 ? 26.552 2.578 7.521 1.00 87.25 187 ALA A C 1
ATOM 1368 O O . ALA A 1 187 ? 25.715 1.837 8.041 1.00 87.25 187 ALA A O 1
ATOM 1369 N N . THR A 1 188 ? 26.206 3.661 6.821 1.00 85.19 188 THR A N 1
ATOM 1370 C CA . THR A 1 188 ? 24.812 4.028 6.524 1.00 85.19 188 THR A CA 1
ATOM 1371 C C . THR A 1 188 ? 24.142 2.988 5.633 1.00 85.19 188 THR A C 1
ATOM 1373 O O . THR A 1 188 ? 23.011 2.585 5.909 1.00 85.19 188 THR A O 1
ATOM 1376 N N . LEU A 1 189 ? 24.838 2.520 4.592 1.00 86.44 189 LEU A N 1
ATOM 1377 C CA . LEU A 1 189 ? 24.309 1.499 3.691 1.00 86.44 189 LEU A CA 1
ATOM 1378 C C . LEU A 1 189 ? 23.971 0.209 4.445 1.00 86.44 189 LEU A C 1
ATOM 1380 O O . LEU A 1 189 ? 22.855 -0.295 4.325 1.00 86.44 189 LEU A O 1
ATOM 1384 N N . ARG A 1 190 ? 24.910 -0.284 5.261 1.00 87.50 190 ARG A N 1
ATOM 1385 C CA . ARG A 1 190 ? 24.718 -1.491 6.069 1.00 87.50 190 ARG A CA 1
ATOM 1386 C C . ARG A 1 190 ? 23.532 -1.353 7.022 1.00 87.50 190 ARG A C 1
ATOM 1388 O O . ARG A 1 190 ? 22.688 -2.239 7.052 1.00 87.50 190 ARG A O 1
ATOM 1395 N N . ARG A 1 191 ? 23.418 -0.228 7.740 1.00 86.62 191 ARG A N 1
ATOM 1396 C CA . ARG A 1 191 ? 22.290 0.019 8.661 1.00 86.62 191 ARG A CA 1
ATOM 1397 C C . ARG A 1 191 ? 20.942 -0.006 7.943 1.00 86.62 191 ARG A C 1
ATOM 1399 O O . ARG A 1 191 ? 20.002 -0.620 8.432 1.00 86.62 191 ARG A O 1
ATOM 1406 N N . GLU A 1 192 ? 20.827 0.656 6.794 1.00 83.19 192 GLU A N 1
ATOM 1407 C CA . GLU A 1 192 ? 19.571 0.652 6.033 1.00 83.19 192 GLU A CA 1
ATOM 1408 C C . GLU A 1 192 ? 19.254 -0.728 5.447 1.00 83.19 192 GLU A C 1
ATOM 1410 O O . GLU A 1 192 ? 18.093 -1.134 5.459 1.00 83.19 192 GLU A O 1
ATOM 1415 N N . SER A 1 193 ? 20.269 -1.465 4.989 1.00 85.75 193 SER A N 1
ATOM 1416 C CA . SER A 1 193 ? 20.118 -2.846 4.513 1.00 85.75 193 SER A CA 1
ATOM 1417 C C . SER A 1 193 ? 19.608 -3.767 5.628 1.00 85.75 193 SER A C 1
ATOM 1419 O O . SER A 1 193 ? 18.621 -4.475 5.439 1.00 85.75 193 SER A O 1
ATOM 1421 N N . GLU A 1 194 ? 20.185 -3.673 6.832 1.00 86.94 194 GLU A N 1
ATOM 1422 C CA . GLU A 1 194 ? 19.742 -4.412 8.024 1.00 86.94 194 GLU A CA 1
ATOM 1423 C C . GLU A 1 194 ? 18.296 -4.072 8.415 1.00 86.94 194 GLU A C 1
ATOM 1425 O O . GLU A 1 194 ? 17.504 -4.972 8.701 1.00 86.94 194 GLU A O 1
ATOM 1430 N N . VAL A 1 195 ? 17.914 -2.789 8.383 1.00 83.69 195 VAL A N 1
ATOM 1431 C CA . VAL A 1 195 ? 16.538 -2.347 8.672 1.00 83.69 195 VAL A CA 1
ATOM 1432 C C . VAL A 1 195 ? 15.543 -2.920 7.662 1.00 83.69 195 VAL A C 1
ATOM 1434 O O . VAL A 1 195 ? 14.468 -3.383 8.052 1.00 83.69 195 VAL A O 1
ATOM 1437 N N . LEU A 1 196 ? 15.878 -2.895 6.369 1.00 80.12 196 LEU A N 1
ATOM 1438 C CA . LEU A 1 196 ? 15.024 -3.453 5.320 1.00 80.12 196 LEU A CA 1
ATOM 1439 C C . LEU A 1 196 ? 14.901 -4.973 5.458 1.00 80.12 196 LEU A C 1
ATOM 1441 O O . LEU A 1 196 ? 13.785 -5.489 5.474 1.00 80.12 196 LEU A O 1
ATOM 1445 N N . ALA A 1 197 ? 16.019 -5.672 5.661 1.00 81.94 197 ALA A N 1
ATOM 1446 C CA . ALA A 1 197 ? 16.035 -7.119 5.846 1.00 81.94 197 ALA A CA 1
ATOM 1447 C C . ALA A 1 197 ? 15.228 -7.555 7.080 1.00 81.94 197 ALA A C 1
ATOM 1449 O O . ALA A 1 197 ? 14.446 -8.502 7.005 1.00 81.94 197 ALA A O 1
ATOM 1450 N N . ALA A 1 198 ? 15.355 -6.841 8.204 1.00 83.12 198 ALA A N 1
ATOM 1451 C CA . ALA A 1 198 ? 14.578 -7.116 9.411 1.00 83.12 198 ALA A CA 1
ATOM 1452 C C . ALA A 1 198 ? 13.071 -6.919 9.181 1.00 83.12 198 ALA A C 1
ATOM 1454 O O . ALA A 1 198 ? 12.262 -7.734 9.628 1.00 83.12 198 ALA A O 1
ATOM 1455 N N . ARG A 1 199 ? 12.685 -5.865 8.450 1.00 80.00 199 ARG A N 1
ATOM 1456 C CA . ARG A 1 199 ? 11.286 -5.615 8.080 1.00 80.00 199 ARG A CA 1
ATOM 1457 C C . ARG A 1 199 ? 10.740 -6.717 7.175 1.00 80.00 199 ARG A C 1
ATOM 1459 O O . ARG A 1 199 ? 9.620 -7.171 7.392 1.00 80.00 199 ARG A O 1
ATOM 1466 N N . ASP A 1 200 ? 11.510 -7.172 6.195 1.00 79.38 200 ASP A N 1
ATOM 1467 C CA . ASP A 1 200 ? 11.069 -8.240 5.298 1.00 79.38 200 ASP A CA 1
ATOM 1468 C C . ASP A 1 200 ? 10.962 -9.584 6.010 1.00 79.38 200 ASP A C 1
ATOM 1470 O O . ASP A 1 200 ? 9.989 -10.300 5.798 1.00 79.38 200 ASP A O 1
ATOM 1474 N N . ALA A 1 201 ? 11.896 -9.900 6.910 1.00 80.38 201 ALA A N 1
ATOM 1475 C CA . ALA A 1 201 ? 11.812 -11.089 7.751 1.00 80.38 201 ALA A CA 1
ATOM 1476 C C . ALA A 1 201 ? 10.574 -11.049 8.665 1.00 80.38 201 ALA A C 1
ATOM 1478 O O . ALA A 1 201 ? 9.854 -12.045 8.785 1.00 80.38 201 ALA A O 1
ATOM 1479 N N . ALA A 1 202 ? 10.284 -9.894 9.272 1.00 77.69 202 ALA A N 1
ATOM 1480 C CA . ALA A 1 202 ? 9.078 -9.699 10.070 1.00 77.69 202 ALA A CA 1
ATOM 1481 C C . ALA A 1 202 ? 7.807 -9.872 9.225 1.00 77.69 202 ALA A C 1
ATOM 1483 O O . ALA A 1 202 ? 6.885 -10.557 9.651 1.00 77.69 202 ALA A O 1
ATOM 1484 N N . ASP A 1 203 ? 7.767 -9.312 8.014 1.00 77.06 203 ASP A N 1
ATOM 1485 C CA . ASP A 1 203 ? 6.609 -9.411 7.123 1.00 77.06 203 ASP A CA 1
ATOM 1486 C C . ASP A 1 203 ? 6.426 -10.822 6.541 1.00 77.06 203 ASP A C 1
ATOM 1488 O O . ASP A 1 203 ? 5.294 -11.281 6.398 1.00 77.06 203 ASP A O 1
ATOM 1492 N N . ALA A 1 204 ? 7.513 -11.537 6.243 1.00 79.50 204 ALA A N 1
ATOM 1493 C CA . ALA A 1 204 ? 7.486 -12.912 5.746 1.00 79.50 204 ALA A CA 1
ATOM 1494 C C . ALA A 1 204 ? 7.066 -13.926 6.822 1.00 79.50 204 ALA A C 1
ATOM 1496 O O . ALA A 1 204 ? 6.446 -14.939 6.505 1.00 79.50 204 ALA A O 1
ATOM 1497 N N . SER A 1 205 ? 7.375 -13.653 8.093 1.00 79.44 205 SER A N 1
ATOM 1498 C CA . SER A 1 205 ? 7.045 -14.528 9.228 1.00 79.44 205 SER A CA 1
ATOM 1499 C C . SER A 1 205 ? 5.658 -14.282 9.833 1.00 79.44 205 SER A C 1
ATOM 1501 O O . SER A 1 205 ? 5.261 -14.988 10.763 1.00 79.44 205 SER A O 1
ATOM 1503 N N . ARG A 1 206 ? 4.882 -13.315 9.319 1.00 78.81 206 ARG A N 1
ATOM 1504 C CA . ARG A 1 206 ? 3.523 -13.055 9.815 1.00 78.81 206 ARG A CA 1
ATOM 1505 C C . ARG A 1 206 ? 2.619 -14.271 9.621 1.00 78.81 206 ARG A C 1
ATOM 1507 O O . ARG A 1 206 ? 2.522 -14.822 8.528 1.00 78.81 206 ARG A O 1
ATOM 1514 N N . ALA A 1 207 ? 1.865 -14.616 10.667 1.00 73.69 207 ALA A N 1
ATOM 1515 C CA . ALA A 1 207 ? 0.850 -15.670 10.599 1.00 73.69 207 ALA A CA 1
ATOM 1516 C C . ALA A 1 207 ? -0.279 -15.333 9.606 1.00 73.69 207 ALA A C 1
ATOM 1518 O O . ALA A 1 207 ? -0.857 -16.220 8.982 1.00 73.69 207 ALA A O 1
ATOM 151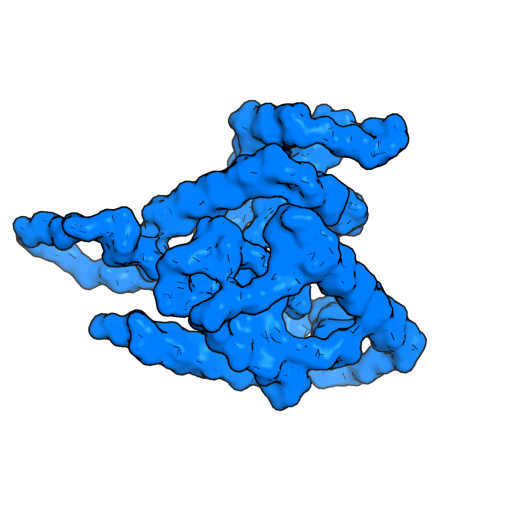9 N N . VAL A 1 208 ? -0.581 -14.040 9.445 1.00 66.25 208 VAL A N 1
ATOM 1520 C CA . VAL A 1 208 ? -1.591 -13.526 8.516 1.00 66.25 208 VAL A CA 1
ATOM 1521 C C . VAL A 1 208 ? -0.893 -12.754 7.403 1.00 66.25 208 VAL A C 1
ATOM 1523 O O . VAL A 1 208 ? -0.151 -11.816 7.682 1.00 66.25 208 VAL A O 1
ATOM 1526 N N . ALA A 1 209 ? -1.190 -13.117 6.152 1.00 71.44 209 ALA A N 1
ATOM 1527 C CA . ALA A 1 209 ? -0.678 -12.452 4.952 1.00 71.44 209 ALA A CA 1
ATOM 1528 C C . ALA A 1 209 ? 0.865 -12.325 4.906 1.00 71.44 209 ALA A C 1
ATOM 1530 O O . ALA A 1 209 ? 1.377 -11.207 4.799 1.00 71.44 209 ALA A O 1
ATOM 1531 N N . PRO A 1 210 ? 1.616 -13.443 4.999 1.00 78.94 210 PRO A N 1
ATOM 1532 C CA . PRO A 1 210 ? 3.072 -13.401 4.920 1.00 78.94 210 PRO A CA 1
ATOM 1533 C C . PRO A 1 210 ? 3.527 -12.821 3.578 1.00 78.94 210 PRO A C 1
ATOM 1535 O O . PRO A 1 210 ? 2.921 -13.102 2.537 1.00 78.94 210 PRO A O 1
ATOM 1538 N N . LEU A 1 211 ? 4.613 -12.048 3.593 1.00 81.25 211 LEU A N 1
ATOM 1539 C CA . LEU A 1 211 ? 5.254 -11.547 2.378 1.00 81.25 211 LEU A CA 1
ATOM 1540 C C . LEU A 1 211 ? 5.778 -12.721 1.541 1.00 81.25 211 LEU A C 1
ATOM 1542 O O . LEU A 1 211 ? 6.802 -13.325 1.856 1.00 81.25 211 LEU A O 1
ATOM 1546 N N . ARG A 1 212 ? 5.059 -13.041 0.465 1.00 83.38 212 ARG A N 1
ATOM 1547 C CA . ARG A 1 212 ? 5.434 -14.058 -0.520 1.00 83.38 212 ARG A CA 1
ATOM 1548 C C . ARG A 1 212 ? 4.813 -13.738 -1.880 1.00 83.38 212 ARG A C 1
ATOM 1550 O O . ARG A 1 212 ? 3.716 -13.170 -1.914 1.00 83.38 212 ARG A O 1
ATOM 1557 N N . PRO A 1 213 ? 5.455 -14.126 -2.993 1.00 84.75 213 PRO A N 1
ATOM 1558 C CA . PRO A 1 213 ? 4.826 -14.029 -4.302 1.00 84.75 213 PRO A CA 1
ATOM 1559 C C . PRO A 1 213 ? 3.567 -14.904 -4.362 1.00 84.75 213 PRO A C 1
ATOM 1561 O O . PRO A 1 213 ? 3.521 -15.993 -3.780 1.00 84.75 213 PRO A O 1
ATOM 1564 N N . ALA A 1 214 ? 2.539 -14.436 -5.075 1.00 88.38 214 ALA A N 1
ATOM 1565 C CA . ALA A 1 214 ? 1.439 -15.308 -5.478 1.00 88.38 214 ALA A CA 1
ATOM 1566 C C . ALA A 1 214 ? 1.951 -16.380 -6.453 1.00 88.38 214 ALA A C 1
ATOM 1568 O O . ALA A 1 214 ? 2.914 -16.145 -7.180 1.00 88.38 214 ALA A O 1
ATOM 1569 N N . ALA A 1 215 ? 1.300 -17.545 -6.485 1.00 90.25 215 ALA A N 1
ATOM 1570 C CA . ALA A 1 215 ? 1.728 -18.667 -7.327 1.00 90.25 215 ALA A CA 1
ATOM 1571 C C . ALA A 1 215 ? 1.750 -18.329 -8.832 1.00 90.25 215 ALA A C 1
ATOM 1573 O O . ALA A 1 215 ? 2.524 -18.905 -9.586 1.00 90.25 215 ALA A O 1
ATOM 1574 N N . ASP A 1 216 ? 0.914 -17.384 -9.254 1.00 91.00 216 ASP A N 1
ATOM 1575 C CA . ASP A 1 216 ? 0.766 -16.877 -10.618 1.00 91.00 216 ASP A CA 1
ATOM 1576 C C . ASP A 1 216 ? 1.421 -15.496 -10.828 1.00 91.00 216 ASP A C 1
ATOM 1578 O O . ASP A 1 216 ? 1.200 -14.853 -11.857 1.00 91.00 216 ASP A O 1
ATOM 1582 N N . ALA A 1 217 ? 2.205 -15.010 -9.858 1.00 89.81 217 ALA A N 1
ATOM 1583 C CA . ALA A 1 217 ? 2.920 -13.747 -9.993 1.00 89.81 217 ALA A CA 1
ATOM 1584 C C . ALA A 1 217 ? 4.141 -13.885 -10.908 1.00 89.81 217 ALA A C 1
ATOM 1586 O O . ALA A 1 217 ? 4.920 -14.832 -10.807 1.00 89.81 217 ALA A O 1
ATOM 1587 N N . VAL A 1 218 ? 4.353 -12.881 -11.758 1.00 92.19 218 VAL A N 1
ATOM 1588 C CA . VAL A 1 218 ? 5.604 -12.725 -12.500 1.00 92.19 218 VAL A CA 1
ATOM 1589 C C . VAL A 1 218 ? 6.656 -12.177 -11.543 1.00 92.19 218 VAL A C 1
ATOM 1591 O O . VAL A 1 218 ? 6.512 -11.066 -11.030 1.00 92.19 218 VAL A O 1
ATOM 1594 N N . LEU A 1 219 ? 7.714 -12.949 -11.306 1.00 90.88 219 LEU A N 1
ATOM 1595 C CA . LEU A 1 219 ? 8.875 -12.494 -10.549 1.00 90.88 219 LEU A CA 1
ATOM 1596 C C . LEU A 1 219 ? 9.753 -11.610 -11.442 1.00 90.88 219 LEU A C 1
ATOM 1598 O O . LEU A 1 219 ? 10.222 -12.059 -12.487 1.00 90.88 219 LEU A O 1
ATOM 1602 N N . LEU A 1 220 ? 9.991 -10.368 -11.025 1.00 88.38 220 LEU A N 1
ATOM 1603 C CA . LEU A 1 220 ? 10.869 -9.427 -11.716 1.00 88.38 220 LEU A CA 1
ATOM 1604 C C . LEU A 1 220 ? 11.998 -9.001 -10.775 1.00 88.38 220 LEU A C 1
ATOM 1606 O O . LEU A 1 220 ? 11.787 -8.227 -9.840 1.00 88.38 220 LEU A O 1
ATOM 1610 N N . ASP A 1 221 ? 13.202 -9.508 -11.034 1.00 89.00 221 ASP A N 1
ATOM 1611 C CA . ASP A 1 221 ? 14.412 -9.038 -10.364 1.00 89.00 221 ASP A CA 1
ATOM 1612 C C . ASP A 1 221 ? 14.828 -7.685 -10.940 1.00 89.00 221 ASP A C 1
ATOM 1614 O O . ASP A 1 221 ? 15.079 -7.534 -12.137 1.00 89.00 221 ASP A O 1
ATOM 1618 N N . THR A 1 222 ? 14.868 -6.687 -10.068 1.00 86.25 222 THR A N 1
ATOM 1619 C CA . THR A 1 222 ? 15.192 -5.307 -10.402 1.00 86.25 222 THR A CA 1
ATOM 1620 C C . THR A 1 222 ? 16.592 -4.906 -9.957 1.00 86.25 222 THR A C 1
ATOM 1622 O O . THR A 1 222 ? 16.942 -3.745 -10.143 1.00 86.25 222 THR A O 1
ATOM 1625 N N . THR A 1 223 ? 17.405 -5.817 -9.402 1.00 84.62 223 THR A N 1
ATOM 1626 C CA . THR A 1 223 ? 18.728 -5.526 -8.808 1.00 84.62 223 THR A CA 1
ATOM 1627 C C . THR A 1 223 ? 19.625 -4.699 -9.731 1.00 84.62 223 THR A C 1
ATOM 1629 O O . THR A 1 223 ? 20.257 -3.747 -9.288 1.00 84.62 223 THR A O 1
ATOM 1632 N N . HIS A 1 224 ? 19.640 -5.008 -11.027 1.00 85.88 224 HIS A N 1
ATOM 1633 C CA . HIS A 1 224 ? 20.480 -4.318 -12.014 1.00 85.88 224 HIS A CA 1
ATOM 1634 C C . HIS A 1 224 ? 19.678 -3.493 -13.026 1.00 85.88 224 HIS A C 1
ATOM 1636 O O . HIS A 1 224 ? 20.205 -3.118 -14.069 1.00 85.88 224 HIS A O 1
ATOM 1642 N N . LEU A 1 225 ? 18.402 -3.227 -12.739 1.00 82.06 225 LEU A N 1
ATOM 1643 C CA . LEU A 1 225 ? 17.529 -2.463 -13.624 1.00 82.06 225 LEU A CA 1
ATOM 1644 C C . LEU A 1 225 ? 17.431 -1.011 -13.164 1.00 82.06 225 LEU A C 1
ATOM 1646 O O . LEU A 1 225 ? 17.164 -0.745 -11.987 1.00 82.06 225 LEU A O 1
ATOM 1650 N N . SER A 1 226 ? 17.555 -0.077 -14.109 1.00 82.75 226 SER A N 1
ATOM 1651 C CA . SER A 1 226 ? 17.181 1.315 -13.868 1.00 82.75 226 SER A CA 1
ATOM 1652 C C . SER A 1 226 ? 15.676 1.423 -13.586 1.00 82.75 226 SER A C 1
ATOM 1654 O O . SER A 1 226 ? 14.904 0.509 -13.880 1.00 82.75 226 SER A O 1
ATOM 1656 N N . PHE A 1 227 ? 15.226 2.541 -13.012 1.00 77.94 227 PHE A N 1
ATOM 1657 C CA . PHE A 1 227 ? 13.791 2.763 -12.804 1.00 77.94 227 PHE A CA 1
ATOM 1658 C C . PHE A 1 227 ? 13.009 2.739 -14.129 1.00 77.94 227 PHE A C 1
ATOM 1660 O O . PHE A 1 227 ? 11.925 2.165 -14.196 1.00 77.94 227 PHE A O 1
ATOM 1667 N N . GLU A 1 228 ? 13.579 3.309 -15.190 1.00 81.56 228 GLU A N 1
ATOM 1668 C CA . GLU A 1 228 ? 12.979 3.332 -16.526 1.00 81.56 228 GLU A CA 1
ATOM 1669 C C . GLU A 1 228 ? 12.842 1.919 -17.100 1.00 81.56 228 GLU A C 1
ATOM 1671 O O . GLU A 1 228 ? 11.769 1.561 -17.588 1.00 81.56 228 GLU A O 1
ATOM 1676 N N . ASP A 1 229 ? 13.873 1.081 -16.948 1.00 84.75 229 ASP A N 1
ATOM 1677 C CA . ASP A 1 229 ? 13.822 -0.322 -17.369 1.00 84.75 229 ASP A CA 1
ATOM 1678 C C . ASP A 1 229 ? 12.767 -1.103 -16.584 1.00 84.75 229 ASP A C 1
ATOM 1680 O O . ASP A 1 229 ? 12.007 -1.879 -17.162 1.00 84.75 229 ASP A O 1
ATOM 1684 N N . GLN A 1 230 ? 12.670 -0.885 -15.270 1.00 83.88 230 GLN A N 1
ATOM 1685 C CA . GLN A 1 230 ? 11.638 -1.515 -14.442 1.00 83.88 230 GLN A CA 1
ATOM 1686 C C . GLN A 1 230 ? 10.238 -1.158 -14.950 1.00 83.88 230 GLN A C 1
ATOM 1688 O O . GLN A 1 230 ? 9.418 -2.049 -15.181 1.00 83.88 230 GLN A O 1
ATOM 1693 N N . VAL A 1 231 ? 9.980 0.132 -15.183 1.00 83.81 231 VAL A N 1
ATOM 1694 C CA . VAL A 1 231 ? 8.701 0.613 -15.720 1.00 83.81 231 VAL A CA 1
ATOM 1695 C C . VAL A 1 231 ? 8.432 0.006 -17.095 1.00 83.81 231 VAL A C 1
ATOM 1697 O O . VAL A 1 231 ? 7.345 -0.526 -17.315 1.00 83.81 231 VAL A O 1
ATOM 1700 N N . ALA A 1 232 ? 9.412 0.014 -18.001 1.00 85.31 232 ALA A N 1
ATOM 1701 C CA . ALA A 1 232 ? 9.264 -0.537 -19.345 1.00 85.31 232 ALA A CA 1
ATOM 1702 C C . ALA A 1 232 ? 8.896 -2.030 -19.320 1.00 85.31 232 ALA A C 1
ATOM 1704 O O . ALA A 1 232 ? 7.995 -2.459 -20.045 1.00 85.31 232 ALA A O 1
ATOM 1705 N N . ARG A 1 233 ? 9.537 -2.819 -18.447 1.00 88.81 233 ARG A N 1
ATOM 1706 C CA . ARG A 1 233 ? 9.249 -4.255 -18.285 1.00 88.81 233 ARG A CA 1
ATOM 1707 C C . ARG A 1 233 ? 7.842 -4.495 -17.747 1.00 88.81 233 ARG A C 1
ATOM 1709 O O . ARG A 1 233 ? 7.132 -5.349 -18.270 1.00 88.81 233 ARG A O 1
ATOM 1716 N N . ILE A 1 234 ? 7.412 -3.720 -16.752 1.00 86.62 234 ILE A N 1
ATOM 1717 C CA . ILE A 1 234 ? 6.063 -3.836 -16.181 1.00 86.62 234 ILE A CA 1
ATOM 1718 C C . ILE A 1 234 ? 4.997 -3.428 -17.208 1.00 86.62 234 ILE A C 1
ATOM 1720 O O . ILE A 1 234 ? 3.990 -4.118 -17.359 1.00 86.62 234 ILE A O 1
ATOM 1724 N N . VAL A 1 235 ? 5.223 -2.344 -17.955 1.00 86.94 235 VAL A N 1
ATOM 1725 C CA . VAL A 1 235 ? 4.306 -1.884 -19.009 1.00 86.94 235 VAL A CA 1
ATOM 1726 C C . VAL A 1 235 ? 4.196 -2.910 -20.138 1.00 86.94 235 VAL A C 1
ATOM 1728 O O . VAL A 1 235 ? 3.097 -3.128 -20.646 1.00 86.94 235 VAL A O 1
ATOM 1731 N N . ALA A 1 236 ? 5.293 -3.571 -20.519 1.00 89.81 236 ALA A N 1
ATOM 1732 C CA . ALA A 1 236 ? 5.256 -4.648 -21.508 1.00 89.81 236 ALA A CA 1
ATOM 1733 C C . ALA A 1 236 ? 4.357 -5.809 -21.046 1.00 89.81 236 ALA A C 1
ATOM 1735 O O . ALA A 1 236 ? 3.438 -6.190 -21.770 1.00 89.81 236 ALA A O 1
ATOM 1736 N N . LEU A 1 237 ? 4.533 -6.281 -19.805 1.00 90.31 237 LEU A N 1
ATOM 1737 C CA . LEU A 1 237 ? 3.683 -7.322 -19.209 1.00 90.31 237 LEU A CA 1
ATOM 1738 C C . LEU A 1 237 ? 2.201 -6.914 -19.170 1.00 90.31 237 LEU A C 1
ATOM 1740 O O . LEU A 1 237 ? 1.313 -7.729 -19.426 1.00 90.31 237 LEU A O 1
ATOM 1744 N N . ALA A 1 238 ? 1.922 -5.646 -18.860 1.00 87.06 238 ALA A N 1
ATOM 1745 C CA . ALA A 1 238 ? 0.564 -5.116 -18.860 1.00 87.06 238 ALA A CA 1
ATOM 1746 C C . ALA A 1 238 ? -0.060 -5.122 -20.259 1.00 87.06 238 ALA A C 1
ATOM 1748 O O . ALA A 1 238 ? -1.195 -5.565 -20.410 1.00 87.06 238 ALA A O 1
ATOM 1749 N N . ARG A 1 239 ? 0.679 -4.695 -21.288 1.00 86.75 239 ARG A N 1
ATOM 1750 C CA . ARG A 1 239 ? 0.201 -4.696 -22.681 1.00 86.75 239 ARG A CA 1
ATOM 1751 C C . ARG A 1 239 ? -0.086 -6.102 -23.203 1.00 86.75 239 ARG A C 1
ATOM 1753 O O . ARG A 1 239 ? -1.050 -6.285 -23.936 1.00 86.75 239 ARG A O 1
ATOM 1760 N N . GLU A 1 240 ? 0.711 -7.091 -22.807 1.00 88.00 240 GLU A N 1
ATOM 1761 C CA . GLU A 1 240 ? 0.463 -8.496 -23.153 1.00 88.00 240 GLU A CA 1
ATOM 1762 C C . GLU A 1 240 ? -0.819 -9.035 -22.502 1.00 88.00 240 GLU A C 1
ATOM 1764 O O . GLU A 1 240 ? -1.560 -9.802 -23.116 1.00 88.00 240 GLU A O 1
ATOM 1769 N N . ARG A 1 241 ? -1.098 -8.640 -21.253 1.00 86.75 241 ARG A N 1
ATOM 1770 C CA . ARG A 1 241 ? -2.259 -9.133 -20.496 1.00 86.75 241 ARG A CA 1
ATOM 1771 C C . ARG A 1 241 ? -3.557 -8.391 -20.816 1.00 86.75 241 ARG A C 1
ATOM 1773 O O . ARG A 1 241 ? -4.632 -8.992 -20.759 1.00 86.75 241 ARG A O 1
ATOM 1780 N N . PHE A 1 242 ? -3.456 -7.103 -21.122 1.00 83.12 242 PHE A N 1
ATOM 1781 C CA . PHE A 1 242 ? -4.566 -6.209 -21.441 1.00 83.12 242 PHE A CA 1
ATOM 1782 C C . PHE A 1 242 ? -4.369 -5.636 -22.852 1.00 83.12 242 PHE A C 1
ATOM 1784 O O . PHE A 1 242 ? -4.042 -4.455 -22.988 1.00 83.12 242 PHE A O 1
ATOM 1791 N N . PRO A 1 243 ? -4.533 -6.459 -23.906 1.00 68.56 243 PRO A N 1
ATOM 1792 C CA . PRO A 1 243 ? -4.589 -5.937 -25.262 1.00 68.56 243 PRO A CA 1
ATOM 1793 C C . PRO A 1 243 ? -5.786 -4.982 -25.356 1.00 68.56 243 PRO A C 1
ATOM 1795 O O . PRO A 1 243 ? -6.875 -5.317 -24.879 1.00 68.56 243 PRO A O 1
ATOM 1798 N N . GLY A 1 244 ? -5.534 -3.779 -25.879 1.00 60.03 244 GLY A N 1
ATOM 1799 C CA . GLY A 1 244 ? -6.539 -2.723 -26.042 1.00 60.03 244 GLY A CA 1
ATOM 1800 C C . GLY A 1 244 ? -7.708 -3.126 -26.929 1.00 60.03 244 GLY A C 1
ATOM 1801 O O . GLY A 1 244 ? -7.519 -4.005 -27.801 1.00 60.03 244 GLY A O 1
#

Radius of gyration: 18.99 Å; Cα contacts (8 Å, |Δi|>4): 341; chains: 1; bounding box: 57×35×57 Å

pLDDT: mean 78.06, std 20.52, range [24.16, 97.12]

Foldseek 3Di:
DDALLFQKKFWAQLPPPDPDDDDDDDDDDDDQDDAAEEELLQLLLQLLLQCCVPVNCPPPRDDDLVVSLVSCVVQPFAFDDDPRYTFTDTNNHGCNPVSPDPSSVVNSVVNCLDPSSVVSSLVRVLVVQNVDNNIYIYTDFLCCPPSNVVRLAIAGEDAQLLLSLQRNVQCVVPPDDDDDDDDPDPVSSVVSSVVSVVVLVVQQPRPPRRRDGDPPYHYDYCHPPDPVRVVVVVVVRVCVRDVD

Nearest PDB structures (foldseek):
  4die-assembly5_C  TM=8.777E-01  e=5.707E-13  Mycobacteroides abscessus ATCC 19977
  4die-assembly4_B  TM=8.848E-01  e=9.951E-12  Mycobacteroides abscessus ATCC 19977
  4die-assembly6_D  TM=8.758E-01  e=8.876E-12  Mycobacteroides abscessus ATCC 19977
  4die-assembly3_A  TM=8.417E-01  e=3.306E-11  Mycobacteroides abscessus ATCC 19977
  3w8n-assembly1_A  TM=7.197E-01  e=7.673E-10  Thermus thermophilus HB8

Mean predicted aligned error: 9.67 Å

Solvent-accessible surface area (backbone atoms only — not comparable to full-atom values): 13997 Å² total; per-residue (Å²): 141,85,76,79,87,53,47,21,44,22,36,38,63,42,80,72,83,56,101,62,80,78,81,87,78,82,88,82,80,92,83,80,59,75,61,26,38,35,57,55,58,49,53,50,21,42,45,39,40,52,35,48,77,74,70,44,74,49,97,85,71,71,83,55,46,66,61,45,49,51,41,34,64,77,47,41,52,46,68,45,81,51,98,54,28,45,43,33,24,50,70,82,38,81,36,71,70,66,38,68,33,69,74,30,62,74,43,28,64,67,54,59,66,32,68,65,35,40,55,53,52,44,52,52,53,50,50,51,41,63,74,36,68,57,15,28,41,34,36,30,63,37,37,41,63,65,66,38,61,81,38,83,42,31,38,28,46,43,58,52,52,59,53,49,24,49,54,45,52,42,46,75,76,43,77,84,67,93,66,85,84,70,84,69,56,68,68,60,38,50,53,44,19,51,54,50,51,53,51,49,52,55,40,41,67,34,94,69,75,38,53,57,76,35,96,83,37,48,79,42,78,42,62,89,49,53,73,67,54,49,49,52,53,52,52,51,56,46,47,73,73,54,68,128